Protein AF-0000000080019881 (afdb_homodimer)

Organism: NCBI:txid2019572

Structure (mmCIF, N/CA/C/O backbone):
data_AF-0000000080019881-model_v1
#
loop_
_entity.id
_entity.type
_entity.pdbx_description
1 polymer 'DNA polymerase subunit beta'
#
loop_
_atom_site.group_PDB
_atom_site.id
_atom_site.type_symbol
_atom_site.label_atom_id
_atom_site.label_alt_id
_atom_site.label_comp_id
_atom_site.label_asym_id
_atom_site.label_entity_id
_atom_site.label_seq_id
_atom_site.pdbx_PDB_ins_code
_atom_site.Cartn_x
_atom_site.Cartn_y
_atom_site.Cartn_z
_atom_site.occupancy
_atom_site.B_iso_or_equiv
_atom_site.auth_seq_id
_atom_site.auth_comp_id
_atom_site.auth_asym_id
_atom_site.auth_atom_id
_atom_site.pdbx_PDB_model_num
ATOM 1 N N . MET A 1 1 ? 13.844 -11.57 -4.199 1 75.62 1 MET A N 1
ATOM 2 C CA . MET A 1 1 ? 13.312 -12.805 -4.766 1 75.62 1 MET A CA 1
ATOM 3 C C . MET A 1 1 ? 13.359 -12.773 -6.289 1 75.62 1 MET A C 1
ATOM 5 O O . MET A 1 1 ? 13.18 -11.719 -6.898 1 75.62 1 MET A O 1
ATOM 9 N N . LYS A 1 2 ? 13.633 -13.953 -6.82 1 85.31 2 LYS A N 1
ATOM 10 C CA . LYS A 1 2 ? 13.703 -14.039 -8.273 1 85.31 2 LYS A CA 1
ATOM 11 C C . LYS A 1 2 ? 12.305 -14.117 -8.891 1 85.31 2 LYS A C 1
ATOM 13 O O . LYS A 1 2 ? 11.367 -14.602 -8.25 1 85.31 2 LYS A O 1
ATOM 18 N N . ARG A 1 3 ? 12.289 -13.641 -10.062 1 91.75 3 ARG A N 1
ATOM 19 C CA . ARG A 1 3 ? 11.031 -13.602 -10.789 1 91.75 3 ARG A CA 1
ATOM 20 C C . ARG A 1 3 ? 10.375 -14.977 -10.828 1 91.75 3 ARG A C 1
ATOM 22 O O . ARG A 1 3 ? 9.195 -15.117 -10.516 1 91.75 3 ARG A O 1
ATOM 29 N N . VAL A 1 4 ? 11.117 -16 -11.195 1 92.12 4 VAL A N 1
ATOM 30 C CA . VAL A 1 4 ? 10.594 -17.344 -11.359 1 92.12 4 VAL A CA 1
ATOM 31 C C . VAL A 1 4 ? 10.016 -17.844 -10.031 1 92.12 4 VAL A C 1
ATOM 33 O O . VAL A 1 4 ? 8.969 -18.5 -10.008 1 92.12 4 VAL A O 1
ATOM 36 N N . GLN A 1 5 ? 10.617 -17.516 -9.031 1 92.69 5 GLN A N 1
ATOM 37 C CA . GLN A 1 5 ? 10.164 -17.922 -7.707 1 92.69 5 GLN A CA 1
ATOM 38 C C . GLN A 1 5 ? 8.852 -17.234 -7.336 1 92.69 5 GLN A C 1
ATOM 40 O O . GLN A 1 5 ? 7.941 -17.859 -6.801 1 92.69 5 GLN A O 1
ATOM 45 N N . VAL A 1 6 ? 8.812 -15.945 -7.602 1 94.38 6 VAL A N 1
ATOM 46 C CA . VAL A 1 6 ? 7.605 -15.188 -7.289 1 94.38 6 VAL A CA 1
ATOM 47 C C . VAL A 1 6 ? 6.434 -15.719 -8.109 1 94.38 6 VAL A C 1
ATOM 49 O O . VAL A 1 6 ? 5.34 -15.93 -7.574 1 94.38 6 VAL A O 1
ATOM 52 N N . ILE A 1 7 ? 6.668 -16.016 -9.297 1 96.06 7 ILE A N 1
ATOM 53 C CA . ILE A 1 7 ? 5.633 -16.516 -10.195 1 96.06 7 ILE A CA 1
ATOM 54 C C . ILE A 1 7 ? 5.137 -17.875 -9.711 1 96.06 7 ILE A C 1
ATOM 56 O O . ILE A 1 7 ? 3.93 -18.094 -9.609 1 96.06 7 ILE A O 1
ATOM 60 N N . SER A 1 8 ? 6.082 -18.672 -9.43 1 96.38 8 SER A N 1
ATOM 61 C CA . SER A 1 8 ? 5.719 -20.016 -8.961 1 96.38 8 SER A CA 1
ATOM 62 C C . SER A 1 8 ? 4.91 -19.938 -7.668 1 96.38 8 SER A C 1
ATOM 64 O O . SER A 1 8 ? 3.91 -20.641 -7.516 1 96.38 8 SER A O 1
ATOM 66 N N . THR A 1 9 ? 5.352 -19.094 -6.785 1 96.19 9 THR A N 1
ATOM 67 C CA . THR A 1 9 ? 4.652 -18.938 -5.516 1 96.19 9 THR A CA 1
ATOM 68 C C . THR A 1 9 ? 3.225 -18.453 -5.742 1 96.19 9 THR A C 1
ATOM 70 O O . THR A 1 9 ? 2.275 -19.031 -5.199 1 96.19 9 THR A O 1
ATOM 73 N N . ILE A 1 10 ? 3.051 -17.484 -6.559 1 97 10 ILE A N 1
ATOM 74 C CA . ILE A 1 10 ? 1.731 -16.906 -6.789 1 97 10 ILE A CA 1
ATOM 75 C C . ILE A 1 10 ? 0.834 -17.938 -7.477 1 97 10 ILE A C 1
ATOM 77 O O . ILE A 1 10 ? -0.352 -18.047 -7.16 1 97 10 ILE A O 1
ATOM 81 N N . LYS A 1 11 ? 1.389 -18.656 -8.359 1 96.88 11 LYS A N 1
ATOM 82 C CA . LYS A 1 11 ? 0.61 -19.688 -9.039 1 96.88 11 LYS A CA 1
ATOM 83 C C . LYS A 1 11 ? 0.096 -20.719 -8.055 1 96.88 11 LYS A C 1
ATOM 85 O O . LYS A 1 11 ? -1.025 -21.219 -8.188 1 96.88 11 LYS A O 1
ATOM 90 N N . ASN A 1 12 ? 0.905 -20.984 -7.145 1 97.38 12 ASN A N 1
ATOM 91 C CA . ASN A 1 12 ? 0.511 -21.953 -6.117 1 97.38 12 ASN A CA 1
ATOM 92 C C . ASN A 1 12 ? -0.558 -21.375 -5.191 1 97.38 12 ASN A C 1
ATOM 94 O O . ASN A 1 12 ? -1.225 -22.125 -4.473 1 97.38 12 ASN A O 1
ATOM 98 N N . LEU A 1 13 ? -0.693 -20.125 -5.191 1 97.81 13 LEU A N 1
ATOM 99 C CA . LEU A 1 13 ? -1.633 -19.453 -4.301 1 97.81 13 LEU A CA 1
ATOM 100 C C . LEU A 1 13 ? -2.932 -19.125 -5.027 1 97.81 13 LEU A C 1
ATOM 102 O O . LEU A 1 13 ? -3.842 -18.531 -4.445 1 97.81 13 LEU A O 1
ATOM 106 N N . GLN A 1 14 ? -3.051 -19.453 -6.227 1 97.19 14 GLN A N 1
ATOM 107 C CA . GLN A 1 14 ? -4.105 -18.969 -7.113 1 97.19 14 GLN A CA 1
ATOM 108 C C . GLN A 1 14 ? -5.488 -19.266 -6.539 1 97.19 14 GLN A C 1
ATOM 110 O O . GLN A 1 14 ? -6.391 -18.422 -6.605 1 97.19 14 GLN A O 1
ATOM 115 N N . THR A 1 15 ? -5.723 -20.469 -6.012 1 97.5 15 THR A N 1
ATOM 116 C CA . THR A 1 15 ? -7.023 -20.859 -5.48 1 97.5 15 THR A CA 1
ATOM 117 C C . THR A 1 15 ? -7.422 -19.953 -4.312 1 97.5 15 THR A C 1
ATOM 119 O O . THR A 1 15 ? -8.539 -19.422 -4.277 1 97.5 15 THR A O 1
ATOM 122 N N . ASN A 1 16 ? -6.5 -19.781 -3.387 1 97.94 16 ASN A N 1
ATOM 123 C CA . ASN A 1 16 ? -6.758 -18.922 -2.242 1 97.94 16 ASN A CA 1
ATOM 124 C C . ASN A 1 16 ? -7.012 -17.484 -2.676 1 97.94 16 ASN A C 1
ATOM 126 O O . ASN A 1 16 ? -7.891 -16.812 -2.131 1 97.94 16 ASN A O 1
ATOM 130 N N . LEU A 1 17 ? -6.25 -17.016 -3.635 1 98.31 17 LEU A N 1
ATOM 131 C CA . LEU A 1 17 ? -6.391 -15.648 -4.129 1 98.31 17 LEU A CA 1
ATOM 132 C C . LEU A 1 17 ? -7.75 -15.453 -4.797 1 98.31 17 LEU A C 1
ATOM 134 O O . LEU A 1 17 ? -8.367 -14.391 -4.656 1 98.31 17 LEU A O 1
ATOM 138 N N . LYS A 1 18 ? -8.211 -16.469 -5.438 1 97.62 18 LYS A N 1
ATOM 139 C CA . LYS A 1 18 ? -9.547 -16.406 -6.027 1 97.62 18 LYS A CA 1
ATOM 140 C C . LYS A 1 18 ? -10.625 -16.312 -4.945 1 97.62 18 LYS A C 1
ATOM 142 O O . LYS A 1 18 ? -11.586 -15.555 -5.09 1 97.62 18 LYS A O 1
ATOM 147 N N . VAL A 1 19 ? -10.422 -17.062 -3.936 1 97.25 19 VAL A N 1
ATOM 148 C CA . VAL A 1 19 ? -11.359 -17.047 -2.818 1 97.25 19 VAL A CA 1
ATOM 149 C C . VAL A 1 19 ? -11.375 -15.664 -2.176 1 97.25 19 VAL A C 1
ATOM 151 O O . VAL A 1 19 ? -12.43 -15.18 -1.751 1 97.25 19 VAL A O 1
ATOM 154 N N . LEU A 1 20 ? -10.25 -14.992 -2.246 1 97.25 20 LEU A N 1
ATOM 155 C CA . LEU A 1 20 ? -10.133 -13.664 -1.661 1 97.25 20 LEU A CA 1
ATOM 156 C C . LEU A 1 20 ? -10.695 -12.602 -2.602 1 97.25 20 LEU A C 1
ATOM 158 O O . LEU A 1 20 ? -10.703 -11.414 -2.27 1 97.25 20 LEU A O 1
ATOM 162 N N . GLY A 1 21 ? -11.086 -13.031 -3.764 1 97.44 21 GLY A N 1
ATOM 163 C CA . GLY A 1 21 ? -11.773 -12.125 -4.66 1 97.44 21 GLY A CA 1
ATOM 164 C C . GLY A 1 21 ? -10.875 -11.547 -5.738 1 97.44 21 GLY A C 1
ATOM 165 O O . GLY A 1 21 ? -11.234 -10.57 -6.402 1 97.44 21 GLY A O 1
ATOM 166 N N . VAL A 1 22 ? -9.758 -12.164 -5.969 1 98.38 22 VAL A N 1
ATOM 167 C CA . VAL A 1 22 ? -8.82 -11.664 -6.977 1 98.38 22 VAL A CA 1
ATOM 168 C C . VAL A 1 22 ? -9.242 -12.156 -8.359 1 98.38 22 VAL A C 1
ATOM 170 O O . VAL A 1 22 ? -9.461 -13.359 -8.562 1 98.38 22 VAL A O 1
ATOM 173 N N . ASN A 1 23 ? -9.414 -11.227 -9.188 1 98.06 23 ASN A N 1
ATOM 174 C CA . ASN A 1 23 ? -9.695 -11.539 -10.578 1 98.06 23 ASN A CA 1
ATOM 175 C C . ASN A 1 23 ? -8.406 -11.766 -11.375 1 98.06 23 ASN A C 1
ATOM 177 O O . ASN A 1 23 ? -8.305 -12.734 -12.125 1 98.06 23 ASN A O 1
ATOM 181 N N . SER A 1 24 ? -7.488 -10.953 -11.188 1 98 24 SER A N 1
ATOM 182 C CA . SER A 1 24 ? -6.199 -11.125 -11.844 1 98 24 SER A CA 1
ATOM 183 C C . SER A 1 24 ? -5.074 -10.492 -11.031 1 98 24 SER A C 1
ATOM 185 O O . SER A 1 24 ? -5.316 -9.602 -10.219 1 98 24 SER A O 1
ATOM 187 N N . LEU A 1 25 ? -3.846 -11 -11.227 1 98.25 25 LEU A N 1
ATOM 188 C CA . LEU A 1 25 ? -2.611 -10.508 -10.633 1 98.25 25 LEU A CA 1
ATOM 189 C C . LEU A 1 25 ? -1.494 -10.43 -11.664 1 98.25 25 LEU A C 1
ATOM 191 O O . LEU A 1 25 ? -1.345 -11.336 -12.492 1 98.25 25 LEU A O 1
ATOM 195 N N . ALA A 1 26 ? -0.751 -9.383 -11.586 1 98.12 26 ALA A N 1
ATOM 196 C CA . ALA A 1 26 ? 0.393 -9.25 -12.484 1 98.12 26 ALA A CA 1
ATOM 197 C C . ALA A 1 26 ? 1.599 -8.664 -11.75 1 98.12 26 ALA A C 1
ATOM 199 O O . ALA A 1 26 ? 1.449 -7.801 -10.883 1 98.12 26 ALA A O 1
ATOM 200 N N . LEU A 1 27 ? 2.768 -9.195 -12.133 1 97.25 27 LEU A N 1
ATOM 201 C CA . LEU A 1 27 ? 4.02 -8.609 -11.656 1 97.25 27 LEU A CA 1
ATOM 202 C C . LEU A 1 27 ? 4.438 -7.438 -12.539 1 97.25 27 LEU A C 1
ATOM 204 O O . LEU A 1 27 ? 4.234 -7.465 -13.75 1 97.25 27 LEU A O 1
ATOM 208 N N . PHE A 1 28 ? 4.965 -6.434 -11.914 1 96.56 28 PHE A N 1
ATOM 209 C CA . PHE A 1 28 ? 5.617 -5.363 -12.656 1 96.56 28 PHE A CA 1
ATOM 210 C C . PHE A 1 28 ? 6.801 -4.805 -11.883 1 96.56 28 PHE A C 1
ATOM 212 O O . PHE A 1 28 ? 7.047 -5.203 -10.742 1 96.56 28 PHE A O 1
ATOM 219 N N . GLY A 1 29 ? 7.605 -3.975 -12.586 1 93.19 29 GLY A N 1
ATOM 220 C CA . GLY A 1 29 ? 8.781 -3.424 -11.93 1 93.19 29 GLY A CA 1
ATOM 221 C C . GLY A 1 29 ? 10.008 -4.297 -12.086 1 93.19 29 GLY A C 1
ATOM 222 O O . GLY A 1 29 ? 10.172 -4.98 -13.094 1 93.19 29 GLY A O 1
ATOM 223 N N . SER A 1 30 ? 10.852 -4.227 -11.055 1 90.94 30 SER A N 1
ATOM 224 C CA . SER A 1 30 ? 12.164 -4.836 -11.188 1 90.94 30 SER A CA 1
ATOM 225 C C . SER A 1 30 ? 12.07 -6.359 -11.234 1 90.94 30 SER A C 1
ATOM 227 O O . SER A 1 30 ? 12.859 -7.016 -11.914 1 90.94 30 SER A O 1
ATOM 229 N N . VAL A 1 31 ? 11.227 -6.926 -10.4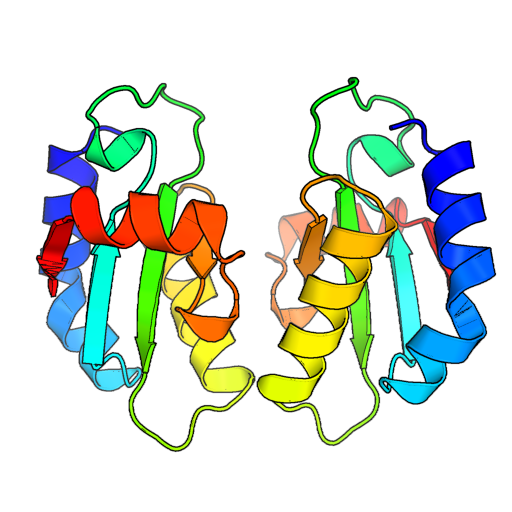69 1 89.75 31 VAL A N 1
ATOM 230 C CA . VAL A 1 31 ? 11.055 -8.375 -10.469 1 89.75 31 VAL A CA 1
ATOM 231 C C . VAL A 1 31 ? 10.586 -8.844 -11.844 1 89.75 31 VAL A C 1
ATOM 233 O O . VAL A 1 31 ? 11.133 -9.797 -12.398 1 89.75 31 VAL A O 1
ATOM 236 N N . ALA A 1 32 ? 9.641 -8.188 -12.422 1 92 32 ALA A N 1
ATOM 237 C CA . ALA A 1 32 ? 9.141 -8.531 -13.75 1 92 32 ALA A CA 1
ATOM 238 C C . ALA A 1 32 ? 10.242 -8.406 -14.797 1 92 32 ALA A C 1
ATOM 240 O O . ALA A 1 32 ? 10.312 -9.203 -15.734 1 92 32 ALA A O 1
ATOM 241 N N . ARG A 1 33 ? 11.055 -7.438 -14.609 1 90.38 33 ARG A N 1
ATOM 242 C CA . ARG A 1 33 ? 12.109 -7.18 -15.578 1 90.38 33 ARG A CA 1
ATOM 243 C C . ARG A 1 33 ? 13.328 -8.055 -15.305 1 90.38 33 ARG A C 1
ATOM 245 O O . ARG A 1 33 ? 14.359 -7.914 -15.969 1 90.38 33 ARG A O 1
ATOM 252 N N . ASP A 1 34 ? 13.273 -8.82 -14.227 1 88.88 34 ASP A N 1
ATOM 253 C CA . ASP A 1 34 ? 14.344 -9.727 -13.844 1 88.88 34 ASP A CA 1
ATOM 254 C C . ASP A 1 34 ? 15.586 -8.953 -13.406 1 88.88 34 ASP A C 1
ATOM 256 O O . ASP A 1 34 ? 16.719 -9.352 -13.703 1 88.88 34 ASP A O 1
ATOM 260 N N . GLU A 1 35 ? 15.375 -7.801 -12.758 1 88.25 35 GLU A N 1
ATOM 261 C CA . GLU A 1 35 ? 16.438 -6.922 -12.289 1 88.25 35 GLU A CA 1
ATOM 262 C C . GLU A 1 35 ? 16.453 -6.828 -10.766 1 88.25 35 GLU A C 1
ATOM 264 O O . GLU A 1 35 ? 17.312 -6.164 -10.188 1 88.25 35 GLU A O 1
ATOM 269 N N . ALA A 1 36 ? 15.531 -7.527 -10.211 1 81.31 36 ALA A N 1
ATOM 270 C CA . ALA A 1 36 ? 15.336 -7.371 -8.773 1 81.31 36 ALA A CA 1
ATOM 271 C C . ALA A 1 36 ? 16.531 -7.918 -7.996 1 81.31 36 ALA A C 1
ATOM 273 O O . ALA A 1 36 ? 17.125 -8.922 -8.391 1 81.31 36 ALA A O 1
ATOM 274 N N . GLN A 1 37 ? 16.859 -7.113 -7.012 1 79.06 37 GLN A N 1
ATOM 275 C CA . GLN A 1 37 ? 17.828 -7.598 -6.043 1 79.06 37 GLN A CA 1
ATOM 276 C C . GLN A 1 37 ? 17.141 -8.266 -4.855 1 79.06 37 GLN A C 1
ATOM 278 O O . GLN A 1 37 ? 15.914 -8.25 -4.754 1 79.06 37 GLN A O 1
ATOM 283 N N . GLY A 1 38 ? 17.891 -8.969 -4.039 1 70.62 38 GLY A N 1
ATOM 284 C CA . GLY A 1 38 ? 17.375 -9.789 -2.961 1 70.62 38 GLY A CA 1
ATOM 285 C C . GLY A 1 38 ? 16.438 -9.039 -2.031 1 70.62 38 GLY A C 1
ATOM 286 O O . GLY A 1 38 ? 15.508 -9.617 -1.475 1 70.62 38 GLY A O 1
ATOM 287 N N . ASP A 1 39 ? 16.516 -7.738 -1.926 1 73.75 39 ASP A N 1
ATOM 288 C CA . ASP A 1 39 ? 15.758 -7.02 -0.901 1 73.75 39 ASP A CA 1
ATOM 289 C C . ASP A 1 39 ? 14.75 -6.062 -1.529 1 73.75 39 ASP A C 1
ATOM 291 O O . ASP A 1 39 ? 14.133 -5.258 -0.829 1 73.75 39 ASP A O 1
ATOM 295 N N . SER A 1 40 ? 14.477 -6.352 -2.744 1 80.06 40 SER A N 1
ATOM 296 C CA . SER A 1 40 ? 13.578 -5.418 -3.416 1 80.06 40 SER A CA 1
ATOM 297 C C . SER A 1 40 ? 12.117 -5.785 -3.174 1 80.06 40 SER A C 1
ATOM 299 O O . SER A 1 40 ? 11.789 -6.961 -3.018 1 80.06 40 SER A O 1
ATOM 301 N N . ASP A 1 41 ? 11.273 -4.863 -3.035 1 86.69 41 ASP A N 1
ATOM 302 C CA . ASP A 1 41 ? 9.836 -5.109 -2.92 1 86.69 41 ASP A CA 1
ATOM 303 C C . ASP A 1 41 ? 9.273 -5.703 -4.211 1 86.69 41 ASP A C 1
ATOM 305 O O . ASP A 1 41 ? 9.859 -5.523 -5.285 1 86.69 41 ASP A O 1
ATOM 309 N N . VAL A 1 42 ? 8.297 -6.484 -4.082 1 93.06 42 VAL A N 1
ATOM 310 C CA . VAL A 1 42 ? 7.609 -7.043 -5.242 1 93.06 42 VAL A CA 1
ATOM 311 C C . VAL A 1 42 ? 6.406 -6.176 -5.602 1 93.06 42 VAL A C 1
ATOM 313 O O . VAL A 1 42 ? 5.469 -6.047 -4.809 1 93.06 42 VAL A O 1
ATOM 316 N N . ASN A 1 43 ? 6.418 -5.59 -6.789 1 94.56 43 ASN A N 1
ATOM 317 C CA . ASN A 1 43 ? 5.285 -4.801 -7.262 1 94.56 43 ASN A CA 1
ATOM 318 C C . ASN A 1 43 ? 4.238 -5.676 -7.945 1 94.56 43 ASN A C 1
ATOM 320 O O . ASN A 1 43 ? 4.531 -6.352 -8.93 1 94.56 43 ASN A O 1
ATOM 324 N N . ILE A 1 44 ? 3.033 -5.594 -7.441 1 97.31 44 ILE A N 1
ATOM 325 C CA . ILE A 1 44 ? 1.975 -6.457 -7.953 1 97.31 44 ILE A CA 1
ATOM 326 C C . ILE A 1 44 ? 0.751 -5.613 -8.312 1 97.31 44 ILE A C 1
ATOM 328 O O . ILE A 1 44 ? 0.308 -4.785 -7.512 1 97.31 44 ILE A O 1
ATOM 332 N N . LEU A 1 45 ? 0.31 -5.75 -9.469 1 98 45 LEU A N 1
ATOM 333 C CA . LEU A 1 45 ? -0.967 -5.207 -9.922 1 98 45 LEU A CA 1
ATOM 334 C C . LEU A 1 45 ? -2.102 -6.188 -9.641 1 98 45 LEU A C 1
ATOM 336 O O . LEU A 1 45 ? -2.008 -7.367 -9.984 1 98 45 LEU A O 1
ATOM 340 N N . VAL A 1 46 ? -3.191 -5.688 -9.047 1 98.31 46 VAL A N 1
ATOM 341 C CA . VAL A 1 46 ? -4.285 -6.59 -8.703 1 98.31 46 VAL A CA 1
ATOM 342 C C . VAL A 1 46 ? -5.602 -6.043 -9.25 1 98.31 46 VAL A C 1
ATOM 344 O O . VAL A 1 46 ? -5.824 -4.832 -9.25 1 98.31 46 VAL A O 1
ATOM 347 N N . ASP A 1 47 ? -6.367 -6.895 -9.734 1 97.81 47 ASP A N 1
ATOM 348 C CA . ASP A 1 47 ? -7.773 -6.656 -10.055 1 97.81 47 ASP A CA 1
ATOM 349 C C . ASP A 1 47 ? -8.688 -7.484 -9.156 1 97.81 47 ASP A C 1
ATOM 351 O O . ASP A 1 47 ? -8.586 -8.711 -9.117 1 97.81 47 ASP A O 1
ATOM 355 N N . LEU A 1 48 ? -9.516 -6.836 -8.422 1 97.62 48 LEU A N 1
ATOM 356 C CA . LEU A 1 48 ? -10.43 -7.504 -7.504 1 97.62 48 LEU A CA 1
ATOM 357 C C . LEU A 1 48 ? -11.844 -7.531 -8.07 1 97.62 48 LEU A C 1
ATOM 359 O O . LEU A 1 48 ? -12.289 -6.566 -8.695 1 97.62 48 LEU A O 1
ATOM 363 N N . LYS A 1 49 ? -12.5 -8.586 -7.758 1 96.44 49 LYS A N 1
ATOM 364 C CA . LYS A 1 49 ? -13.922 -8.664 -8.086 1 96.44 49 LYS A CA 1
ATOM 365 C C . LYS A 1 49 ? -14.734 -7.688 -7.23 1 96.44 49 LYS A C 1
ATOM 367 O O . LYS A 1 49 ? -14.445 -7.5 -6.047 1 96.44 49 LYS A O 1
ATOM 372 N N . PRO A 1 50 ? -15.766 -7.188 -7.773 1 94.5 50 PRO A N 1
ATOM 373 C CA . PRO A 1 50 ? -16.625 -6.301 -6.973 1 94.5 50 PRO A CA 1
ATOM 374 C C . PRO A 1 50 ? -17.469 -7.062 -5.965 1 94.5 50 PRO A C 1
ATOM 376 O O . PRO A 1 50 ? -17.812 -8.227 -6.184 1 94.5 50 PRO A O 1
ATOM 379 N N . PRO A 1 51 ? -17.922 -6.363 -4.934 1 94.19 51 PRO A N 1
ATOM 380 C CA . PRO A 1 51 ? -17.531 -5.012 -4.52 1 94.19 51 PRO A CA 1
ATOM 381 C C . PRO A 1 51 ? -16.109 -4.961 -3.955 1 94.19 51 PRO A C 1
ATOM 383 O O . PRO A 1 51 ? -15.727 -5.828 -3.17 1 94.19 51 PRO A O 1
ATOM 386 N N . ILE A 1 52 ? -15.391 -3.988 -4.379 1 93.81 52 ILE A N 1
ATOM 387 C CA . ILE A 1 52 ? -14.047 -3.783 -3.842 1 93.81 52 ILE A CA 1
ATOM 388 C C . ILE A 1 52 ? -14.125 -3.033 -2.514 1 93.81 52 ILE A C 1
ATOM 390 O O . ILE A 1 52 ? -14.609 -1.898 -2.463 1 93.81 52 ILE A O 1
ATOM 394 N N . THR A 1 53 ? -13.68 -3.711 -1.524 1 95.19 53 THR A N 1
ATOM 395 C CA . THR A 1 53 ? -13.688 -3.096 -0.203 1 95.19 53 THR A CA 1
ATOM 396 C C . THR A 1 53 ? -12.266 -2.949 0.339 1 95.19 53 THR A C 1
ATOM 398 O O . THR A 1 53 ? -11.344 -3.594 -0.156 1 95.19 53 THR A O 1
ATOM 401 N N . PHE A 1 54 ? -12.125 -2.057 1.299 1 95.56 54 PHE A N 1
ATOM 402 C CA . PHE A 1 54 ? -10.852 -1.873 1.978 1 95.56 54 PHE A CA 1
ATOM 403 C C . PHE A 1 54 ? -10.359 -3.189 2.562 1 95.56 54 PHE A C 1
ATOM 405 O O . PHE A 1 54 ? -9.195 -3.566 2.365 1 95.56 54 PHE A O 1
ATOM 412 N N . ASP A 1 55 ? -11.25 -3.949 3.201 1 94.69 55 ASP A N 1
ATOM 413 C CA . ASP A 1 55 ? -10.891 -5.188 3.881 1 94.69 55 ASP A CA 1
ATOM 414 C C . ASP A 1 55 ? -10.391 -6.238 2.887 1 94.69 55 ASP A C 1
ATOM 416 O O . ASP A 1 55 ? -9.406 -6.926 3.143 1 94.69 55 ASP A O 1
ATOM 420 N N . ARG A 1 56 ? -11.031 -6.359 1.784 1 95.5 56 ARG A N 1
ATOM 421 C CA . ARG A 1 56 ? -10.625 -7.34 0.784 1 95.5 56 ARG A CA 1
ATOM 422 C C . ARG A 1 56 ? -9.25 -7.012 0.218 1 95.5 56 ARG A C 1
ATOM 424 O O . ARG A 1 56 ? -8.398 -7.895 0.075 1 95.5 56 ARG A O 1
ATOM 431 N N . TYR A 1 57 ? -9.094 -5.742 -0.097 1 96.88 57 TYR A N 1
ATOM 432 C CA . TYR A 1 57 ? -7.793 -5.309 -0.603 1 96.88 57 TYR A CA 1
ATOM 433 C C . TYR A 1 57 ? -6.691 -5.594 0.409 1 96.88 57 TYR A C 1
ATOM 435 O O . TYR A 1 57 ? -5.645 -6.148 0.057 1 96.88 57 TYR A O 1
ATOM 443 N N . MET A 1 58 ? -6.961 -5.25 1.631 1 95.06 58 MET A N 1
ATOM 444 C CA . MET A 1 58 ? -5.961 -5.434 2.68 1 95.06 58 MET A CA 1
ATOM 445 C C . MET A 1 58 ? -5.703 -6.918 2.93 1 95.06 58 MET A C 1
ATOM 447 O O . MET A 1 58 ? -4.566 -7.32 3.184 1 95.06 58 MET A O 1
ATOM 451 N N . ASP A 1 59 ? -6.785 -7.723 2.887 1 96.31 59 ASP A N 1
ATOM 452 C CA . ASP A 1 59 ? -6.621 -9.164 3.068 1 96.31 59 ASP A CA 1
ATOM 453 C C . ASP A 1 59 ? -5.691 -9.742 2.008 1 96.31 59 ASP A C 1
ATOM 455 O O . ASP A 1 59 ? -4.828 -10.57 2.318 1 96.31 59 ASP A O 1
ATOM 459 N N . VAL A 1 60 ? -5.867 -9.32 0.803 1 97.38 60 VAL A N 1
ATOM 460 C CA . VAL A 1 60 ? -5.031 -9.805 -0.29 1 97.38 60 VAL A CA 1
ATOM 461 C C . VAL A 1 60 ? -3.592 -9.336 -0.085 1 97.38 60 VAL A C 1
ATOM 463 O O . VAL A 1 60 ? -2.652 -10.125 -0.226 1 97.38 60 VAL A O 1
ATOM 466 N N . LYS A 1 61 ? -3.428 -8.062 0.218 1 96.12 61 LYS A N 1
ATOM 467 C CA . LYS A 1 61 ? -2.096 -7.504 0.43 1 96.12 61 LYS A CA 1
ATOM 468 C C . LYS A 1 61 ? -1.35 -8.258 1.527 1 96.12 61 LYS A C 1
ATOM 470 O O . LYS A 1 61 ? -0.202 -8.664 1.337 1 96.12 61 LYS A O 1
ATOM 475 N N . LEU A 1 62 ? -1.989 -8.453 2.672 1 94 62 LEU A N 1
ATOM 476 C CA . LEU A 1 62 ? -1.367 -9.117 3.814 1 94 62 LEU A CA 1
ATOM 477 C C . LEU A 1 62 ? -1.067 -10.578 3.5 1 94 62 LEU A C 1
ATOM 479 O O . LEU A 1 62 ? -0.021 -11.102 3.891 1 94 62 LEU A O 1
ATOM 483 N N . TYR A 1 63 ? -2.006 -11.195 2.799 1 96.56 63 TYR A N 1
ATOM 484 C CA . TYR A 1 63 ? -1.822 -12.586 2.398 1 96.56 63 TYR A CA 1
ATOM 485 C C . TYR A 1 63 ? -0.588 -12.742 1.517 1 96.56 63 TYR A C 1
ATOM 487 O O . TYR A 1 63 ? 0.237 -13.633 1.742 1 96.56 63 TYR A O 1
ATOM 495 N N . LEU A 1 64 ? -0.408 -11.875 0.553 1 96.44 64 LEU A N 1
ATOM 496 C CA . LEU A 1 64 ? 0.736 -11.922 -0.351 1 96.44 64 LEU A CA 1
ATOM 497 C C . LEU A 1 64 ? 2.031 -11.617 0.396 1 96.44 64 LEU A C 1
ATOM 499 O O . LEU A 1 64 ? 3.057 -12.258 0.154 1 96.44 64 LEU A O 1
ATOM 503 N N . ASP A 1 65 ? 1.99 -10.641 1.249 1 93.19 65 ASP A N 1
ATOM 504 C CA . ASP A 1 65 ? 3.146 -10.32 2.078 1 93.19 65 ASP A CA 1
ATOM 505 C C . ASP A 1 65 ? 3.633 -11.547 2.842 1 93.19 65 ASP A C 1
ATOM 507 O O . ASP A 1 65 ? 4.824 -11.875 2.816 1 93.19 65 ASP A O 1
ATOM 511 N N . GLU A 1 66 ? 2.717 -12.211 3.459 1 93.31 66 GLU A N 1
ATOM 512 C CA . GLU A 1 66 ? 3.035 -13.367 4.285 1 93.31 66 GLU A CA 1
ATOM 513 C C . GLU A 1 66 ? 3.564 -14.523 3.439 1 93.31 66 GLU A C 1
ATOM 515 O O . GLU A 1 66 ? 4.559 -15.156 3.799 1 93.31 66 GLU A O 1
ATOM 520 N N . GLN A 1 67 ? 2.934 -14.789 2.375 1 95.38 67 GLN A N 1
ATOM 521 C CA . GLN A 1 67 ? 3.248 -15.969 1.574 1 95.38 67 GLN A CA 1
ATOM 522 C C . GLN A 1 67 ? 4.535 -15.773 0.782 1 95.38 67 GLN A C 1
ATOM 524 O O . GLN A 1 67 ? 5.285 -16.719 0.557 1 95.38 67 GLN A O 1
ATOM 529 N N . LEU A 1 68 ? 4.816 -14.578 0.363 1 93.88 68 LEU A N 1
ATOM 530 C CA . LEU A 1 68 ? 6.016 -14.305 -0.423 1 93.88 68 LEU A CA 1
ATOM 531 C C . LEU A 1 68 ? 7.219 -14.07 0.483 1 93.88 68 LEU A C 1
ATOM 533 O O . LEU A 1 68 ? 8.367 -14.141 0.033 1 93.88 68 LEU A O 1
ATOM 537 N N . GLY A 1 69 ? 6.895 -13.711 1.713 1 89.88 69 GLY A N 1
ATOM 538 C CA . GLY A 1 69 ? 7.973 -13.508 2.67 1 89.88 69 GLY A CA 1
ATOM 539 C C . GLY A 1 69 ? 8.742 -12.219 2.438 1 89.88 69 GLY A C 1
ATOM 540 O O . GLY A 1 69 ? 9.891 -12.094 2.869 1 89.88 69 GLY A O 1
ATOM 541 N N . THR A 1 70 ? 8.328 -11.359 1.62 1 87 70 THR A N 1
ATOM 542 C CA . THR A 1 70 ? 8.906 -10.055 1.307 1 87 70 THR A CA 1
ATOM 543 C C . THR A 1 70 ? 7.816 -8.992 1.2 1 87 70 THR A C 1
ATOM 545 O O . THR A 1 70 ? 6.629 -9.32 1.121 1 87 70 THR A O 1
ATOM 548 N N . ARG A 1 71 ? 8.219 -7.754 1.283 1 84.06 71 ARG A N 1
ATOM 549 C CA . ARG A 1 71 ? 7.258 -6.664 1.176 1 84.06 71 ARG A CA 1
ATOM 550 C C . ARG A 1 71 ? 6.602 -6.641 -0.202 1 84.06 71 ARG A C 1
ATOM 552 O O . ARG A 1 71 ? 7.285 -6.777 -1.22 1 84.06 71 ARG A O 1
ATOM 559 N N . VAL A 1 72 ? 5.332 -6.531 -0.227 1 92.62 72 VAL A N 1
ATOM 560 C CA . VAL A 1 72 ? 4.578 -6.445 -1.474 1 92.62 72 VAL A CA 1
ATOM 561 C C . VAL A 1 72 ? 3.98 -5.047 -1.622 1 92.62 72 VAL A C 1
ATOM 563 O O . VAL A 1 72 ? 3.357 -4.531 -0.691 1 92.62 72 VAL A O 1
ATOM 566 N N . ASP A 1 73 ? 4.273 -4.426 -2.699 1 92.56 73 ASP A N 1
ATOM 567 C CA . ASP A 1 73 ? 3.588 -3.197 -3.092 1 92.56 73 ASP A CA 1
ATOM 568 C C . ASP A 1 73 ? 2.402 -3.498 -4.008 1 92.56 73 ASP A C 1
ATOM 570 O O . ASP A 1 73 ? 2.559 -3.574 -5.227 1 92.56 73 ASP A O 1
ATOM 574 N N . LEU A 1 74 ? 1.271 -3.676 -3.381 1 95.88 74 LEU A N 1
ATOM 575 C CA . LEU A 1 74 ? 0.057 -4.047 -4.102 1 95.88 74 LEU A CA 1
ATOM 576 C C . LEU A 1 74 ? -0.688 -2.805 -4.582 1 95.88 74 LEU A C 1
ATOM 578 O O . LEU A 1 74 ? -1.059 -1.946 -3.781 1 95.88 74 LEU A O 1
ATOM 582 N N . VAL A 1 75 ? -0.896 -2.734 -5.914 1 95.38 75 VAL A N 1
ATOM 583 C CA . VAL A 1 75 ? -1.561 -1.549 -6.441 1 95.38 75 VAL A CA 1
ATOM 584 C C . VAL A 1 75 ? -2.648 -1.962 -7.426 1 95.38 75 VAL A C 1
ATOM 586 O O . VAL A 1 75 ? -2.619 -3.07 -7.965 1 95.38 75 VAL A O 1
ATOM 589 N N . THR A 1 76 ? -3.674 -1.144 -7.52 1 96.06 76 THR A N 1
ATOM 590 C CA . THR A 1 76 ? -4.664 -1.25 -8.586 1 96.06 76 THR A CA 1
ATOM 591 C C . THR A 1 76 ? -4.336 -0.299 -9.727 1 96.06 76 THR A C 1
ATOM 593 O O . THR A 1 76 ? -3.502 0.598 -9.578 1 96.06 76 THR A O 1
ATOM 596 N N . TRP A 1 77 ? -4.957 -0.521 -10.852 1 93.69 77 TRP A N 1
ATOM 597 C CA . TRP A 1 77 ? -4.746 0.381 -11.977 1 93.69 77 TRP A CA 1
ATOM 598 C C . TRP A 1 77 ? -5.043 1.824 -11.586 1 93.69 77 TRP A C 1
ATOM 600 O O . TRP A 1 77 ? -4.34 2.746 -12 1 93.69 77 TRP A O 1
ATOM 610 N N . LYS A 1 78 ? -6.023 2.027 -10.75 1 87.75 78 LYS A N 1
ATOM 611 C CA . LYS A 1 78 ? -6.457 3.354 -10.32 1 87.75 78 LYS A CA 1
ATOM 612 C C . LYS A 1 78 ? -5.371 4.055 -9.508 1 87.75 78 LYS A C 1
ATOM 614 O O . LYS A 1 78 ? -5.27 5.281 -9.531 1 87.75 78 LYS A O 1
ATOM 619 N N . ALA A 1 79 ? -4.582 3.25 -8.953 1 90.62 79 ALA A N 1
ATOM 620 C CA . ALA A 1 79 ? -3.578 3.793 -8.047 1 90.62 79 ALA A CA 1
ATOM 621 C C . ALA A 1 79 ? -2.312 4.195 -8.797 1 90.62 79 ALA A C 1
ATOM 623 O O . ALA A 1 79 ? -1.437 4.859 -8.242 1 90.62 79 ALA A O 1
ATOM 624 N N . LEU A 1 80 ? -2.168 3.887 -10 1 93.06 80 LEU A N 1
ATOM 625 C CA . LEU A 1 80 ? -0.961 4.164 -10.773 1 93.06 80 LEU A CA 1
ATOM 626 C C . LEU A 1 80 ? -1.059 5.52 -11.469 1 93.06 80 LEU A C 1
ATOM 628 O O . LEU A 1 80 ? -2.104 5.863 -12.023 1 93.06 80 LEU A O 1
ATOM 632 N N . LYS A 1 81 ? 0.073 6.246 -11.359 1 88.44 81 LYS A N 1
ATOM 633 C CA . LYS A 1 81 ? 0.171 7.469 -12.148 1 88.44 81 LYS A CA 1
ATOM 634 C C . LYS A 1 81 ? 0.133 7.164 -13.648 1 88.44 81 LYS A C 1
ATOM 636 O O . LYS A 1 81 ? 0.597 6.109 -14.078 1 88.44 81 LYS A O 1
ATOM 641 N N . PRO A 1 82 ? -0.376 8.102 -14.43 1 90.25 82 PRO A N 1
ATOM 642 C CA . PRO A 1 82 ? -0.55 7.848 -15.867 1 90.25 82 PRO A CA 1
ATOM 643 C C . PRO A 1 82 ? 0.737 7.383 -16.547 1 90.25 82 PRO A C 1
ATOM 645 O O . PRO A 1 82 ? 0.715 6.438 -17.328 1 90.25 82 PRO A O 1
ATOM 648 N N . GLN A 1 83 ? 1.806 8.039 -16.25 1 89.56 83 GLN A N 1
ATOM 649 C CA . GLN A 1 83 ? 3.074 7.676 -16.875 1 89.56 83 GLN A CA 1
ATOM 650 C C . GLN A 1 83 ? 3.498 6.262 -16.484 1 89.56 83 GLN A C 1
ATOM 652 O O . GLN A 1 83 ? 3.988 5.504 -17.328 1 89.56 83 GLN A O 1
ATOM 657 N N . ILE A 1 84 ? 3.299 5.906 -15.266 1 91.88 84 ILE A N 1
ATOM 658 C CA . ILE A 1 84 ? 3.654 4.582 -14.766 1 91.88 84 ILE A CA 1
ATOM 659 C C . ILE A 1 84 ? 2.705 3.537 -15.352 1 91.88 84 ILE A C 1
ATOM 661 O O . ILE A 1 84 ? 3.127 2.432 -15.695 1 91.88 84 ILE A O 1
ATOM 665 N N . ARG A 1 85 ? 1.496 3.926 -15.484 1 94.62 85 ARG A N 1
ATOM 666 C CA . ARG A 1 85 ? 0.478 3.031 -16.016 1 94.62 85 ARG A CA 1
ATOM 667 C C . ARG A 1 85 ? 0.885 2.504 -17.391 1 94.62 85 ARG A C 1
ATOM 669 O O . ARG A 1 85 ? 0.754 1.31 -17.672 1 94.62 85 ARG A O 1
ATOM 676 N N . GLU A 1 86 ? 1.308 3.408 -18.203 1 95.06 86 GLU A N 1
ATOM 677 C CA . GLU A 1 86 ? 1.717 3.021 -19.547 1 95.06 86 GLU A CA 1
ATOM 678 C C . GLU A 1 86 ? 2.885 2.039 -19.5 1 95.06 86 GLU A C 1
ATOM 680 O O . GLU A 1 86 ? 2.906 1.063 -20.266 1 95.06 86 GLU A O 1
ATOM 685 N N . THR A 1 87 ? 3.771 2.277 -18.719 1 95.06 87 THR A N 1
ATOM 686 C CA . THR A 1 87 ? 4.91 1.382 -18.547 1 95.06 87 THR A CA 1
ATOM 687 C C . THR A 1 87 ? 4.457 0.013 -18.062 1 95.06 87 THR A C 1
ATOM 689 O O . THR A 1 87 ? 4.891 -1.018 -18.578 1 95.06 87 THR A O 1
ATOM 692 N N . VAL A 1 88 ? 3.578 -0.004 -17.078 1 95.88 88 VAL A N 1
ATOM 693 C CA . VAL A 1 88 ? 3.084 -1.24 -16.484 1 95.88 88 VAL A CA 1
ATOM 694 C C . VAL A 1 88 ? 2.305 -2.041 -17.516 1 95.88 88 VAL A C 1
ATOM 696 O O . VAL A 1 88 ? 2.432 -3.266 -17.594 1 95.88 88 VAL A O 1
ATOM 699 N N . LYS A 1 89 ? 1.574 -1.35 -18.328 1 95.19 89 LYS A N 1
ATOM 700 C CA . LYS A 1 89 ? 0.812 -2.008 -19.375 1 95.19 89 LYS A CA 1
ATOM 701 C C . LYS A 1 89 ? 1.727 -2.816 -20.297 1 95.19 89 LYS A C 1
ATOM 703 O O . LYS A 1 89 ? 1.351 -3.893 -20.766 1 95.19 89 LYS A O 1
ATOM 708 N N . GLN A 1 90 ? 2.844 -2.338 -20.422 1 94.19 90 GLN A N 1
ATOM 709 C CA . GLN A 1 90 ? 3.766 -2.932 -21.391 1 94.19 90 GLN A CA 1
ATOM 710 C C . GLN A 1 90 ? 4.586 -4.051 -20.75 1 94.19 90 GLN A C 1
ATOM 712 O O . GLN A 1 90 ? 4.906 -5.043 -21.406 1 94.19 90 GLN A O 1
ATOM 717 N N . GLU A 1 91 ? 4.832 -3.941 -19.547 1 95.38 91 GLU A N 1
ATOM 718 C CA . GLU A 1 91 ? 5.836 -4.848 -18.984 1 95.38 91 GLU A CA 1
ATOM 719 C C . GLU A 1 91 ? 5.199 -5.875 -18.047 1 95.38 91 GLU A C 1
ATOM 721 O O . GLU A 1 91 ? 5.852 -6.832 -17.641 1 95.38 91 GLU A O 1
ATOM 726 N N . ALA A 1 92 ? 3.996 -5.652 -17.641 1 96.75 92 ALA A N 1
ATOM 727 C CA . ALA A 1 92 ? 3.371 -6.5 -16.625 1 96.75 92 ALA A CA 1
ATOM 728 C C . ALA A 1 92 ? 3.346 -7.961 -17.078 1 96.75 92 ALA A C 1
ATOM 730 O O . ALA A 1 92 ? 3.092 -8.258 -18.234 1 96.75 92 ALA A O 1
ATOM 731 N N . ILE A 1 93 ? 3.596 -8.82 -16.156 1 97.12 93 ILE A N 1
ATOM 732 C CA . ILE A 1 93 ? 3.514 -10.266 -16.391 1 97.12 93 ILE A CA 1
ATOM 733 C C . ILE A 1 93 ? 2.35 -10.844 -15.586 1 97.12 93 ILE A C 1
ATOM 735 O O . ILE A 1 93 ? 2.436 -10.984 -14.367 1 97.12 93 ILE A O 1
ATOM 739 N N . TYR A 1 94 ? 1.326 -11.195 -16.312 1 97.56 94 TYR A N 1
ATOM 740 C CA . TYR A 1 94 ? 0.14 -11.742 -15.672 1 97.56 94 TYR A CA 1
ATOM 741 C C . TYR A 1 94 ? 0.394 -13.164 -15.188 1 97.56 94 TYR A C 1
ATOM 743 O O . TYR A 1 94 ? 0.869 -14.016 -15.945 1 97.56 94 TYR A O 1
ATOM 751 N N . VAL A 1 95 ? 0.071 -13.391 -13.945 1 97.19 95 VAL A N 1
ATOM 752 C CA . VAL A 1 95 ? 0.354 -14.688 -13.336 1 97.19 95 VAL A CA 1
ATOM 753 C C . VAL A 1 95 ? -0.954 -15.367 -12.938 1 97.19 95 VAL A C 1
ATOM 755 O O . VAL A 1 95 ? -0.972 -16.562 -12.633 1 97.19 95 VAL A O 1
ATOM 758 N N . MET A 1 96 ? -1.93 -14.602 -12.844 1 91.75 96 MET A N 1
ATOM 759 C CA . MET A 1 96 ? -3.281 -15.109 -12.617 1 91.75 96 MET A CA 1
ATOM 760 C C . MET A 1 96 ? -4.32 -14.18 -13.242 1 91.75 96 MET A C 1
ATOM 762 O O . MET A 1 96 ? -4.148 -12.961 -13.234 1 91.75 96 MET A O 1
ATOM 766 N N . MET B 1 1 ? 13.586 12.438 1.74 1 75.62 1 MET B N 1
ATOM 767 C CA . MET B 1 1 ? 13.086 13.648 2.387 1 75.62 1 MET B CA 1
ATOM 768 C C . MET B 1 1 ? 13.375 13.625 3.883 1 75.62 1 MET B C 1
ATOM 770 O O . MET B 1 1 ? 13.352 12.562 4.508 1 75.62 1 MET B O 1
ATOM 774 N N . LYS B 1 2 ? 13.664 14.82 4.367 1 85.69 2 LYS B N 1
ATOM 775 C CA . LYS B 1 2 ? 13.953 14.922 5.793 1 85.69 2 LYS B CA 1
ATOM 776 C C . LYS B 1 2 ? 12.664 14.922 6.617 1 85.69 2 LYS B C 1
ATOM 778 O O . LYS B 1 2 ? 11.617 15.359 6.133 1 85.69 2 LYS B O 1
ATOM 783 N N . ARG B 1 3 ? 12.867 14.469 7.785 1 91.88 3 ARG B N 1
ATOM 784 C CA . ARG B 1 3 ? 11.734 14.359 8.703 1 91.88 3 ARG B CA 1
ATOM 785 C C . ARG B 1 3 ? 11.016 15.695 8.852 1 91.88 3 ARG B C 1
ATOM 787 O O . ARG B 1 3 ? 9.789 15.758 8.727 1 91.88 3 ARG B O 1
ATOM 794 N N . VAL B 1 4 ? 11.742 16.766 9.102 1 92.12 4 VAL B N 1
ATOM 795 C CA . VAL B 1 4 ? 11.164 18.078 9.352 1 92.12 4 VAL B CA 1
ATOM 796 C C . VAL B 1 4 ? 10.359 18.531 8.133 1 92.12 4 VAL B C 1
ATOM 798 O O . VAL B 1 4 ? 9.281 19.109 8.273 1 92.12 4 VAL B O 1
ATOM 801 N N . GLN B 1 5 ? 10.812 18.25 7.047 1 92.75 5 GLN B N 1
ATOM 802 C CA . GLN B 1 5 ? 10.133 18.609 5.809 1 92.75 5 GLN B CA 1
ATOM 803 C C . GLN B 1 5 ? 8.828 17.844 5.645 1 92.75 5 GLN B C 1
ATOM 805 O O . GLN B 1 5 ? 7.805 18.406 5.266 1 92.75 5 GLN B O 1
ATOM 810 N N . VAL B 1 6 ? 8.906 16.547 5.91 1 94.44 6 VAL B N 1
ATOM 811 C CA . VAL B 1 6 ? 7.723 15.711 5.789 1 94.44 6 VAL B CA 1
ATOM 812 C C . VAL B 1 6 ? 6.66 16.172 6.781 1 94.44 6 VAL B C 1
ATOM 814 O O . VAL B 1 6 ? 5.488 16.312 6.422 1 94.44 6 VAL B O 1
ATOM 817 N N . ILE B 1 7 ? 7.055 16.5 7.922 1 96.12 7 ILE B N 1
ATOM 818 C CA . ILE B 1 7 ? 6.141 16.938 8.969 1 96.12 7 ILE B CA 1
ATOM 819 C C . ILE B 1 7 ? 5.492 18.266 8.57 1 96.12 7 ILE B C 1
ATOM 821 O O . ILE B 1 7 ? 4.273 18.422 8.672 1 96.12 7 ILE B O 1
ATOM 825 N N . SER B 1 8 ? 6.324 19.125 8.148 1 96.38 8 SER B N 1
ATOM 826 C CA . SER B 1 8 ? 5.812 20.422 7.75 1 96.38 8 SER B CA 1
ATOM 827 C C . SER B 1 8 ? 4.816 20.312 6.602 1 96.38 8 SER B C 1
ATOM 829 O O . SER B 1 8 ? 3.766 20.953 6.609 1 96.38 8 SER B O 1
ATOM 831 N N . THR B 1 9 ? 5.172 19.5 5.656 1 96.25 9 THR B N 1
ATOM 832 C CA . THR B 1 9 ? 4.289 19.281 4.512 1 96.25 9 THR B CA 1
ATOM 833 C C . THR B 1 9 ? 2.949 18.719 4.957 1 96.25 9 THR B C 1
ATOM 835 O O . THR B 1 9 ? 1.893 19.219 4.578 1 96.25 9 THR B O 1
ATOM 838 N N . ILE B 1 10 ? 2.969 17.734 5.793 1 97.06 10 ILE B N 1
ATOM 839 C CA . ILE B 1 10 ? 1.739 17.078 6.227 1 97.06 10 ILE B CA 1
ATOM 840 C C . ILE B 1 10 ? 0.901 18.047 7.055 1 97.06 10 ILE B C 1
ATOM 842 O O . ILE B 1 10 ? -0.325 18.078 6.926 1 97.06 10 ILE B O 1
ATOM 846 N N . LYS B 1 11 ? 1.554 18.797 7.84 1 96.94 11 LYS B N 1
ATOM 847 C CA . LYS B 1 11 ? 0.831 19.781 8.641 1 96.94 11 LYS B CA 1
ATOM 848 C C . LYS B 1 11 ? 0.104 20.781 7.746 1 96.94 11 LYS B C 1
ATOM 850 O O . LYS B 1 11 ? -1.011 21.203 8.062 1 96.94 11 LYS B O 1
ATOM 855 N N . ASN B 1 12 ? 0.741 21.109 6.723 1 97.38 12 ASN B N 1
ATOM 856 C CA . ASN B 1 12 ?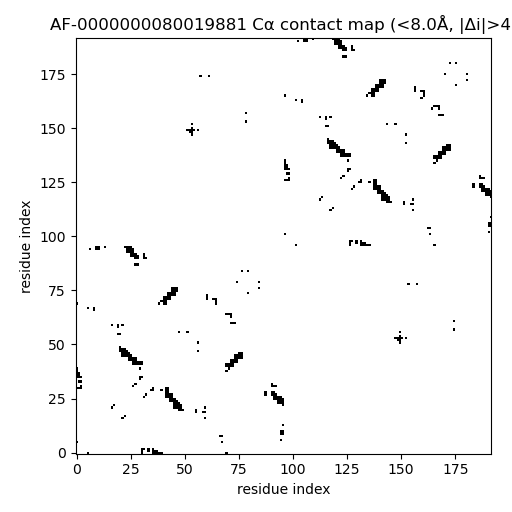 0.133 22.031 5.777 1 97.38 12 ASN B CA 1
ATOM 857 C C . ASN B 1 12 ? -1.033 21.391 5.031 1 97.38 12 ASN B C 1
ATOM 859 O O . ASN B 1 12 ? -1.853 22.094 4.43 1 97.38 12 ASN B O 1
ATOM 863 N N . LEU B 1 13 ? -1.099 20.125 5.047 1 97.81 13 LEU B N 1
ATOM 864 C CA . LEU B 1 13 ? -2.125 19.391 4.309 1 97.81 13 LEU B CA 1
ATOM 865 C C . LEU B 1 13 ? -3.27 18.984 5.227 1 97.81 13 LEU B C 1
ATOM 867 O O . LEU B 1 13 ? -4.223 18.344 4.789 1 97.81 13 LEU B O 1
ATOM 871 N N . GLN B 1 14 ? -3.223 19.312 6.426 1 97.25 14 GLN B N 1
ATOM 872 C CA . GLN B 1 14 ? -4.094 18.766 7.461 1 97.25 14 GLN B CA 1
ATOM 873 C C . GLN B 1 14 ? -5.562 18.984 7.109 1 97.25 14 GLN B C 1
ATOM 875 O O . GLN B 1 14 ? -6.391 18.094 7.312 1 97.25 14 GLN B O 1
ATOM 880 N N . THR B 1 15 ? -5.945 20.172 6.633 1 97.5 15 THR B N 1
ATOM 881 C CA . THR B 1 15 ? -7.336 20.484 6.312 1 97.5 15 THR B CA 1
ATOM 882 C C . THR B 1 15 ? -7.855 19.562 5.215 1 97.5 15 THR B C 1
ATOM 884 O O . THR B 1 15 ? -8.93 18.969 5.352 1 97.5 15 THR B O 1
ATOM 887 N N . ASN B 1 16 ? -7.078 19.438 4.164 1 98 16 ASN B N 1
ATOM 888 C CA . ASN B 1 16 ? -7.461 18.547 3.07 1 98 16 ASN B CA 1
ATOM 889 C C . ASN B 1 16 ? -7.559 17.094 3.531 1 98 16 ASN B C 1
ATOM 891 O O . ASN B 1 16 ? -8.469 16.375 3.131 1 98 16 ASN B O 1
ATOM 895 N N . LEU B 1 17 ? -6.625 16.688 4.352 1 98.31 17 LEU B N 1
ATOM 896 C CA . LEU B 1 17 ? -6.605 15.312 4.855 1 98.31 17 LEU B CA 1
ATOM 897 C C . LEU B 1 17 ? -7.828 15.039 5.723 1 98.31 17 LEU B C 1
ATOM 899 O O . LEU B 1 17 ? -8.398 13.945 5.676 1 98.31 17 LEU B O 1
ATOM 903 N N . LYS B 1 18 ? -8.242 16.047 6.441 1 97.69 18 LYS B N 1
ATOM 904 C CA . LYS B 1 18 ? -9.461 15.898 7.23 1 97.69 18 LYS B CA 1
ATOM 905 C C . LYS B 1 18 ? -10.688 15.734 6.332 1 97.69 18 LYS B C 1
ATOM 907 O O . LYS B 1 18 ? -11.57 14.922 6.621 1 97.69 18 LYS B O 1
ATOM 912 N N . VAL B 1 19 ? -10.688 16.5 5.301 1 97.31 19 VAL B N 1
ATOM 913 C CA . VAL B 1 19 ? -11.789 16.422 4.344 1 97.31 19 VAL B CA 1
ATOM 914 C C . VAL B 1 19 ? -11.82 15.031 3.705 1 97.31 19 VAL B C 1
ATOM 916 O O . VAL B 1 19 ? -12.898 14.484 3.445 1 97.31 19 VAL B O 1
ATOM 919 N N . LEU B 1 20 ? -10.672 14.43 3.598 1 97.31 20 LEU B N 1
ATOM 920 C CA . LEU B 1 20 ? -10.562 13.102 2.992 1 97.31 20 LEU B CA 1
ATOM 921 C C . LEU B 1 20 ? -10.906 12.016 4.004 1 97.31 20 LEU B C 1
ATOM 923 O O . LEU B 1 20 ? -10.883 10.828 3.674 1 97.31 20 LEU B O 1
ATOM 927 N N . GLY B 1 21 ? -11.133 12.422 5.219 1 97.44 21 GLY B N 1
ATOM 928 C CA . GLY B 1 21 ? -11.617 11.469 6.207 1 97.44 21 GLY B CA 1
ATOM 929 C C . GLY B 1 21 ? -10.531 10.961 7.125 1 97.44 21 GLY B C 1
ATOM 930 O O . GLY B 1 21 ? -10.719 9.969 7.832 1 97.44 21 GLY B O 1
ATOM 931 N N . VAL B 1 22 ?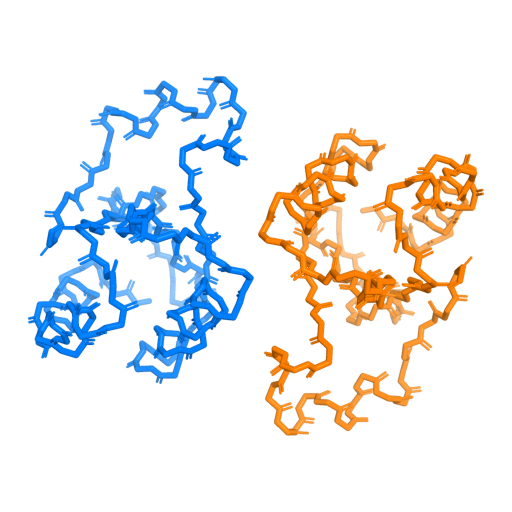 -9.43 11.633 7.18 1 98.38 22 VAL B N 1
ATOM 932 C CA . VAL B 1 22 ? -8.32 11.203 8.023 1 98.38 22 VAL B CA 1
ATOM 933 C C . VAL B 1 22 ? -8.547 11.672 9.461 1 98.38 22 VAL B C 1
ATOM 935 O O . VAL B 1 22 ? -8.805 12.852 9.695 1 98.38 22 VAL B O 1
ATOM 938 N N . ASN B 1 23 ? -8.523 10.742 10.289 1 98.06 23 ASN B N 1
ATOM 939 C CA . ASN B 1 23 ? -8.602 11.047 11.719 1 98.06 23 ASN B CA 1
ATOM 940 C C . ASN B 1 23 ? -7.227 11.359 12.305 1 98.06 23 ASN B C 1
ATOM 942 O O . ASN B 1 23 ? -7.066 12.336 13.031 1 98.06 23 ASN B O 1
ATOM 946 N N . SER B 1 24 ? -6.301 10.594 11.977 1 98.06 24 SER B N 1
ATOM 947 C CA . SER B 1 24 ? -4.938 10.844 12.43 1 98.06 24 SER B CA 1
ATOM 948 C C . SER B 1 24 ? -3.916 10.281 11.445 1 98.06 24 SER B C 1
ATOM 950 O O . SER B 1 24 ? -4.23 9.375 10.672 1 98.06 24 SER B O 1
ATOM 952 N N . LEU B 1 25 ? -2.709 10.852 11.461 1 98.25 25 LEU B N 1
ATOM 953 C CA . LEU B 1 25 ? -1.558 10.438 10.664 1 98.25 25 LEU B CA 1
ATOM 954 C C . LEU B 1 25 ? -0.285 10.445 11.508 1 98.25 25 LEU B C 1
ATOM 956 O O . LEU B 1 25 ? -0.062 11.359 12.297 1 98.25 25 LEU B O 1
ATOM 960 N N . ALA B 1 26 ? 0.51 9.445 11.305 1 98.19 26 ALA B N 1
ATOM 961 C CA . ALA B 1 26 ? 1.787 9.391 12.008 1 98.19 26 ALA B CA 1
ATOM 962 C C . ALA B 1 26 ? 2.896 8.875 11.102 1 98.19 26 ALA B C 1
ATOM 964 O O . ALA B 1 26 ? 2.662 8 10.258 1 98.19 26 ALA B O 1
ATOM 965 N N . LEU B 1 27 ? 4.07 9.461 11.305 1 97.31 27 LEU B N 1
ATOM 966 C CA . LEU B 1 27 ? 5.266 8.953 10.641 1 97.31 27 LEU B CA 1
ATOM 967 C C . LEU B 1 27 ? 5.887 7.812 11.445 1 97.31 27 LEU B C 1
ATOM 969 O O . LEU B 1 27 ? 5.875 7.836 12.68 1 97.31 27 LEU B O 1
ATOM 973 N N . PHE B 1 28 ? 6.363 6.844 10.734 1 96.62 28 PHE B N 1
ATOM 974 C CA . PHE B 1 28 ? 7.184 5.82 11.367 1 96.62 28 PHE B CA 1
ATOM 975 C C . PHE B 1 28 ? 8.266 5.324 10.414 1 96.62 28 PHE B C 1
ATOM 977 O O . PHE B 1 28 ? 8.312 5.734 9.25 1 96.62 28 PHE B O 1
ATOM 984 N N . GLY B 1 29 ? 9.219 4.543 10.984 1 93.31 29 GLY B N 1
ATOM 985 C CA . GLY B 1 29 ? 10.312 4.062 10.148 1 93.31 29 GLY B CA 1
ATOM 986 C C . GLY B 1 29 ? 11.492 5.012 10.109 1 93.31 29 GLY B C 1
ATOM 987 O O . GLY B 1 29 ? 11.773 5.707 11.086 1 93.31 29 GLY B O 1
ATOM 988 N N . SER B 1 30 ? 12.172 4.992 8.953 1 91.25 30 SER B N 1
ATOM 989 C CA . SER B 1 30 ? 13.453 5.688 8.875 1 91.25 30 SER B CA 1
ATOM 990 C C . SER B 1 30 ? 13.266 7.199 8.938 1 91.25 30 SER B C 1
ATOM 992 O O . SER B 1 30 ? 14.109 7.91 9.492 1 91.25 30 SER B O 1
ATOM 994 N N . VAL B 1 31 ? 12.273 7.711 8.328 1 89.75 31 VAL B N 1
ATOM 995 C CA . VAL B 1 31 ? 12.008 9.148 8.359 1 89.75 31 VAL B CA 1
ATOM 996 C C . VAL B 1 31 ? 11.734 9.594 9.797 1 89.75 31 VAL B C 1
ATOM 998 O O . VAL B 1 31 ? 12.305 10.578 10.266 1 89.75 31 VAL B O 1
ATOM 1001 N N . ALA B 1 32 ? 10.953 8.875 10.508 1 92.25 32 ALA B N 1
ATOM 1002 C CA . ALA B 1 32 ? 10.648 9.195 11.898 1 92.25 32 ALA B CA 1
ATOM 1003 C C . ALA B 1 32 ? 11.906 9.148 12.758 1 92.25 32 ALA B C 1
ATOM 1005 O O . ALA B 1 32 ? 12.07 9.953 13.672 1 92.25 32 ALA B O 1
ATOM 1006 N N . ARG B 1 33 ? 12.719 8.227 12.445 1 90.5 33 ARG B N 1
ATOM 1007 C CA . ARG B 1 33 ? 13.938 8.039 13.234 1 90.5 33 ARG B CA 1
ATOM 1008 C C . ARG B 1 33 ? 15.039 8.984 12.773 1 90.5 33 ARG B C 1
ATOM 1010 O O . ARG B 1 33 ? 16.172 8.914 13.266 1 90.5 33 ARG B O 1
ATOM 1017 N N . ASP B 1 34 ? 14.766 9.734 11.711 1 89.12 34 ASP B N 1
ATOM 1018 C CA . ASP B 1 34 ? 15.711 10.711 11.164 1 89.12 34 ASP B CA 1
ATOM 1019 C C . ASP B 1 34 ? 16.906 10.016 10.531 1 89.12 34 ASP B C 1
ATOM 1021 O O . ASP B 1 34 ? 18.047 10.484 10.656 1 89.12 34 ASP B O 1
ATOM 1025 N N . GLU B 1 35 ? 16.672 8.852 9.93 1 88.44 35 GLU B N 1
ATOM 1026 C CA . GLU B 1 35 ? 17.719 8.047 9.289 1 88.44 35 GLU B CA 1
ATOM 1027 C C . GLU B 1 35 ? 17.484 7.938 7.785 1 88.44 35 GLU B C 1
ATOM 1029 O O . GLU B 1 35 ? 18.281 7.324 7.074 1 88.44 35 GLU B O 1
ATOM 1034 N N . ALA B 1 36 ? 16.453 8.586 7.375 1 81.5 36 ALA B N 1
ATOM 1035 C CA . ALA B 1 36 ? 16.047 8.406 5.984 1 81.5 36 ALA B CA 1
ATOM 1036 C C . ALA B 1 36 ? 17.062 9.016 5.027 1 81.5 36 ALA B C 1
ATOM 1038 O O . ALA B 1 36 ? 17.656 10.055 5.32 1 81.5 36 ALA B O 1
ATOM 1039 N N . GLN B 1 37 ? 17.266 8.211 3.994 1 79.25 37 GLN B N 1
ATOM 1040 C CA . GLN B 1 37 ? 18.047 8.734 2.881 1 79.25 37 GLN B CA 1
ATOM 1041 C C . GLN B 1 37 ? 17.141 9.344 1.812 1 79.25 37 GLN B C 1
ATOM 1043 O O . GLN B 1 37 ? 15.922 9.25 1.897 1 79.25 37 GLN B O 1
ATOM 1048 N N . GLY B 1 38 ? 17.719 10.07 0.911 1 70.62 38 GLY B N 1
ATOM 1049 C CA . GLY B 1 38 ? 16.984 10.844 -0.083 1 70.62 38 GLY B CA 1
ATOM 1050 C C . GLY B 1 38 ? 15.977 10.016 -0.861 1 70.62 38 GLY B C 1
ATOM 1051 O O . GLY B 1 38 ? 14.945 10.531 -1.285 1 70.62 38 GLY B O 1
ATOM 1052 N N . ASP B 1 39 ? 16.125 8.734 -0.964 1 73.94 39 ASP B N 1
ATOM 1053 C CA . ASP B 1 39 ? 15.273 7.961 -1.86 1 73.94 39 ASP B CA 1
ATOM 1054 C C . ASP B 1 39 ? 14.43 6.953 -1.081 1 73.94 39 ASP B C 1
ATOM 1056 O O . ASP B 1 39 ? 13.75 6.109 -1.675 1 73.94 39 ASP B O 1
ATOM 1060 N N . SER B 1 40 ? 14.32 7.246 0.152 1 80.38 40 SER B N 1
ATOM 1061 C CA . SER B 1 40 ? 13.594 6.273 0.958 1 80.38 40 SER B CA 1
ATOM 1062 C C . SER B 1 40 ? 12.094 6.555 0.946 1 80.38 40 SER B C 1
ATOM 1064 O O . SER B 1 40 ? 11.672 7.707 0.835 1 80.38 40 SER B O 1
ATOM 1066 N N . ASP B 1 41 ? 11.273 5.59 0.957 1 87 41 ASP B N 1
ATOM 1067 C CA . ASP B 1 41 ? 9.828 5.754 1.071 1 87 41 ASP B CA 1
ATOM 1068 C C . ASP B 1 41 ? 9.445 6.324 2.436 1 87 41 ASP B C 1
ATOM 1070 O O . ASP B 1 41 ? 10.203 6.191 3.402 1 87 41 ASP B O 1
ATOM 1074 N N . VAL B 1 42 ? 8.414 7.039 2.463 1 93.19 42 VAL B N 1
ATOM 1075 C CA . VAL B 1 42 ? 7.891 7.566 3.719 1 93.19 42 VAL B CA 1
ATOM 1076 C C . VAL B 1 42 ? 6.812 6.629 4.262 1 93.19 42 VAL B C 1
ATOM 1078 O O . VAL B 1 42 ? 5.773 6.438 3.629 1 93.19 42 VAL B O 1
ATOM 1081 N N . ASN B 1 43 ? 7.059 6.055 5.43 1 94.69 43 ASN B N 1
ATOM 1082 C CA . ASN B 1 43 ? 6.066 5.203 6.074 1 94.69 43 ASN B CA 1
ATOM 1083 C C . ASN B 1 43 ? 5.082 6.016 6.91 1 94.69 43 ASN B C 1
ATOM 1085 O O . ASN B 1 43 ? 5.484 6.719 7.836 1 94.69 43 ASN B O 1
ATOM 1089 N N . ILE B 1 44 ? 3.814 5.855 6.617 1 97.38 44 ILE B N 1
ATOM 1090 C CA . ILE B 1 44 ? 2.797 6.652 7.293 1 97.38 44 ILE B CA 1
ATOM 1091 C C . ILE B 1 44 ? 1.7 5.738 7.832 1 97.38 44 ILE B C 1
ATOM 1093 O O . ILE B 1 44 ? 1.194 4.875 7.117 1 97.38 44 ILE B O 1
ATOM 1097 N N . LEU B 1 45 ? 1.441 5.852 9.047 1 98 45 LEU B N 1
ATOM 1098 C CA . LEU B 1 45 ? 0.286 5.242 9.688 1 98 45 LEU B CA 1
ATOM 1099 C C . LEU B 1 45 ? -0.937 6.148 9.594 1 98 45 LEU B C 1
ATOM 1101 O O . LEU B 1 45 ? -0.862 7.336 9.914 1 98 45 LEU B O 1
ATOM 1105 N N . VAL B 1 46 ? -2.072 5.586 9.18 1 98.31 46 VAL B N 1
ATOM 1106 C CA . VAL B 1 46 ? -3.258 6.422 9.008 1 98.31 46 VAL B CA 1
ATOM 1107 C C . VAL B 1 46 ? -4.438 5.801 9.75 1 98.31 46 VAL B C 1
ATOM 1109 O O . VAL B 1 46 ? -4.586 4.574 9.781 1 98.31 46 VAL B O 1
ATOM 1112 N N . ASP B 1 47 ? -5.176 6.602 10.352 1 97.81 47 ASP B N 1
ATOM 1113 C CA . ASP B 1 47 ? -6.496 6.281 10.891 1 97.81 47 ASP B CA 1
ATOM 1114 C C . ASP B 1 47 ? -7.59 7.047 10.148 1 97.81 47 ASP B C 1
ATOM 1116 O O . ASP B 1 47 ? -7.57 8.281 10.102 1 97.81 47 ASP B O 1
ATOM 1120 N N . LEU B 1 48 ? -8.484 6.352 9.555 1 97.62 48 LEU B N 1
ATOM 1121 C CA . LEU B 1 48 ? -9.57 6.957 8.789 1 97.62 48 LEU B CA 1
ATOM 1122 C C . LEU B 1 48 ? -10.875 6.906 9.57 1 97.62 48 LEU B C 1
ATOM 1124 O O . LEU B 1 48 ? -11.156 5.918 10.258 1 97.62 48 LEU B O 1
ATOM 1128 N N . LYS B 1 49 ? -11.641 7.926 9.359 1 96.44 49 LYS B N 1
ATOM 1129 C CA . LYS B 1 49 ? -12.992 7.914 9.906 1 96.44 49 LYS B CA 1
ATOM 1130 C C . LYS B 1 49 ? -13.867 6.891 9.188 1 96.44 49 LYS B C 1
ATOM 1132 O O . LYS B 1 49 ? -13.75 6.711 7.973 1 96.44 49 LYS B O 1
ATOM 1137 N N . PRO B 1 50 ? -14.773 6.32 9.883 1 94.5 50 PRO B N 1
ATOM 1138 C CA . PRO B 1 50 ? -15.68 5.383 9.227 1 94.5 50 PRO B CA 1
ATOM 1139 C C . PRO B 1 50 ? -16.719 6.086 8.359 1 94.5 50 PRO B C 1
ATOM 1141 O O . PRO B 1 50 ? -17.078 7.234 8.625 1 94.5 50 PRO B O 1
ATOM 1144 N N . PRO B 1 51 ? -17.297 5.359 7.418 1 94.19 51 PRO B N 1
ATOM 1145 C CA . PRO B 1 51 ? -16.891 4.035 6.938 1 94.19 51 PRO B CA 1
ATOM 1146 C C . PRO B 1 51 ? -15.578 4.062 6.16 1 94.19 51 PRO B C 1
ATOM 1148 O O . PRO B 1 51 ? -15.359 4.957 5.336 1 94.19 51 PRO B O 1
ATOM 1151 N N . ILE B 1 52 ? -14.734 3.129 6.453 1 93.81 52 ILE B N 1
ATOM 1152 C CA . ILE B 1 52 ? -13.484 3 5.715 1 93.81 52 ILE B CA 1
ATOM 1153 C C . ILE B 1 52 ? -13.727 2.244 4.414 1 93.81 52 ILE B C 1
ATOM 1155 O O . ILE B 1 52 ? -14.117 1.074 4.43 1 93.81 52 ILE B O 1
ATOM 1159 N N . THR B 1 53 ? -13.492 2.947 3.365 1 95.25 53 THR B N 1
ATOM 1160 C CA . THR B 1 53 ? -13.68 2.328 2.057 1 95.25 53 THR B CA 1
ATOM 1161 C C . THR B 1 53 ? -12.352 2.262 1.3 1 95.25 53 THR B C 1
ATOM 1163 O O . THR B 1 53 ? -11.398 2.955 1.65 1 95.25 53 THR B O 1
ATOM 1166 N N . PHE B 1 54 ? -12.32 1.379 0.335 1 95.62 54 PHE B N 1
ATOM 1167 C CA . PHE B 1 54 ? -11.156 1.271 -0.535 1 95.62 54 PHE B CA 1
ATOM 1168 C C . PHE B 1 54 ? -10.836 2.611 -1.183 1 95.62 54 PHE B C 1
ATOM 1170 O O . PHE B 1 54 ? -9.688 3.062 -1.159 1 95.62 54 PHE B O 1
ATOM 1177 N N . ASP B 1 55 ? -11.859 3.318 -1.67 1 94.81 55 ASP B N 1
ATOM 1178 C CA . ASP B 1 55 ? -11.68 4.574 -2.391 1 94.81 55 ASP B CA 1
ATOM 1179 C C . ASP B 1 55 ? -11.102 5.652 -1.479 1 94.81 55 ASP B C 1
ATOM 1181 O O . ASP B 1 55 ? -10.211 6.398 -1.883 1 94.81 55 ASP B O 1
ATOM 1185 N N . ARG B 1 56 ? -11.555 5.738 -0.285 1 95.5 56 ARG B N 1
ATOM 1186 C CA . ARG B 1 56 ? -11.062 6.742 0.646 1 95.5 56 ARG B CA 1
ATOM 1187 C C . ARG B 1 56 ? -9.594 6.496 0.983 1 95.5 56 ARG B C 1
ATOM 1189 O O . ARG B 1 56 ? -8.789 7.43 0.984 1 95.5 56 ARG B O 1
ATOM 1196 N N . TYR B 1 57 ? -9.312 5.242 1.261 1 96.81 57 TYR B N 1
ATOM 1197 C CA . TYR B 1 57 ? -7.926 4.891 1.551 1 96.81 57 TYR B CA 1
ATOM 1198 C C . TYR B 1 57 ? -7.016 5.238 0.379 1 96.81 57 TYR B C 1
ATOM 1200 O O . TYR B 1 57 ? -5.965 5.855 0.562 1 96.81 57 TYR B O 1
ATOM 1208 N N . MET B 1 58 ? -7.461 4.863 -0.786 1 95.06 58 MET B N 1
ATOM 1209 C CA . MET B 1 58 ? -6.656 5.102 -1.979 1 95.06 58 MET B CA 1
ATOM 1210 C C . MET B 1 58 ? -6.527 6.594 -2.262 1 95.06 58 MET B C 1
ATOM 1212 O O . MET B 1 58 ? -5.469 7.059 -2.691 1 95.06 58 MET B O 1
ATOM 1216 N N . ASP B 1 59 ? -7.629 7.344 -2.049 1 96.25 59 ASP B N 1
ATOM 1217 C CA . ASP B 1 59 ? -7.582 8.789 -2.248 1 96.25 59 ASP B CA 1
ATOM 1218 C C . ASP B 1 59 ? -6.531 9.43 -1.345 1 96.25 59 ASP B C 1
ATOM 1220 O O . ASP B 1 59 ? -5.781 10.312 -1.782 1 96.25 59 ASP B O 1
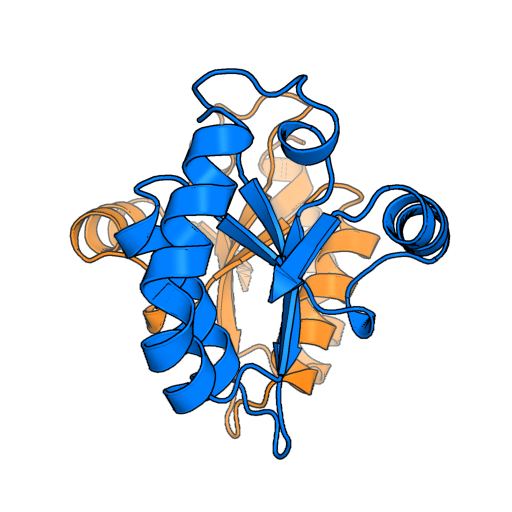ATOM 1224 N N . VAL B 1 60 ? -6.484 9 -0.128 1 97.31 60 VAL B N 1
ATOM 1225 C CA . VAL B 1 60 ? -5.516 9.539 0.821 1 97.31 60 VAL B CA 1
ATOM 1226 C C . VAL B 1 60 ? -4.102 9.164 0.388 1 97.31 60 VAL B C 1
ATOM 1228 O O . VAL B 1 60 ? -3.199 10.008 0.381 1 97.31 60 VAL B O 1
ATOM 1231 N N . LYS B 1 61 ? -3.916 7.895 0.052 1 96.06 61 LYS B N 1
ATOM 1232 C CA . LYS B 1 61 ? -2.605 7.41 -0.37 1 96.06 61 LYS B CA 1
ATOM 1233 C C . LYS B 1 61 ? -2.088 8.203 -1.57 1 96.06 61 LYS B C 1
ATOM 1235 O O . LYS B 1 61 ? -0.953 8.68 -1.562 1 96.06 61 LYS B O 1
ATOM 1240 N N . LEU B 1 62 ? -2.91 8.352 -2.59 1 93.88 62 LEU B N 1
ATOM 1241 C CA . LEU B 1 62 ? -2.52 9.047 -3.812 1 93.88 62 LEU B CA 1
ATOM 1242 C C . LEU B 1 62 ? -2.258 10.523 -3.543 1 93.88 62 LEU B C 1
ATOM 1244 O O . LEU B 1 62 ? -1.315 11.102 -4.09 1 93.88 62 LEU B O 1
ATOM 1248 N N . TYR B 1 63 ? -3.107 11.102 -2.709 1 96.5 63 TYR B N 1
ATOM 1249 C CA . TYR B 1 63 ? -2.941 12.5 -2.334 1 96.5 63 TYR B CA 1
ATOM 1250 C C . TYR B 1 63 ? -1.596 12.727 -1.658 1 96.5 63 TYR B C 1
ATOM 1252 O O . TYR B 1 63 ? -0.867 13.656 -2.01 1 96.5 63 TYR B O 1
ATOM 1260 N N . LEU B 1 64 ? -1.209 11.875 -0.732 1 96.5 64 LEU B N 1
ATOM 1261 C CA . LEU B 1 64 ? 0.059 11.992 -0.02 1 96.5 64 LEU B CA 1
ATOM 1262 C C . LEU B 1 64 ? 1.235 11.758 -0.962 1 96.5 64 LEU B C 1
ATOM 1264 O O . LEU B 1 64 ? 2.246 12.461 -0.883 1 96.5 64 LEU B O 1
ATOM 1268 N N . ASP B 1 65 ? 1.105 10.789 -1.811 1 93.19 65 ASP B N 1
ATOM 1269 C CA . ASP B 1 65 ? 2.133 10.531 -2.816 1 93.19 65 ASP B CA 1
ATOM 1270 C C . ASP B 1 65 ? 2.418 11.789 -3.639 1 93.19 65 ASP B C 1
ATOM 1272 O O . ASP B 1 65 ? 3.574 12.18 -3.797 1 93.19 65 ASP B O 1
ATOM 1276 N N . GLU B 1 66 ? 1.382 12.391 -4.094 1 93.25 66 GLU B N 1
ATOM 1277 C CA . GLU B 1 66 ? 1.495 13.562 -4.957 1 93.25 66 GLU B CA 1
ATOM 1278 C C . GLU B 1 66 ? 2.082 14.75 -4.199 1 93.25 66 GLU B C 1
ATOM 1280 O O . GLU B 1 66 ? 2.963 15.445 -4.707 1 93.25 66 GLU B O 1
ATOM 1285 N N . GLN B 1 67 ? 1.613 14.992 -3.037 1 95.38 67 GLN B N 1
ATOM 1286 C CA . GLN B 1 67 ? 1.977 16.188 -2.291 1 95.38 67 GLN B CA 1
ATOM 1287 C C . GLN B 1 67 ? 3.385 16.078 -1.714 1 95.38 67 GLN B C 1
ATOM 1289 O O . GLN B 1 67 ? 4.102 17.078 -1.604 1 95.38 67 GLN B O 1
ATOM 1294 N N . LEU B 1 68 ? 3.799 14.891 -1.357 1 94 68 LEU B N 1
ATOM 1295 C CA . LEU B 1 68 ? 5.121 14.695 -0.771 1 94 68 LEU B CA 1
ATOM 1296 C C . LEU B 1 68 ? 6.176 14.523 -1.857 1 94 68 LEU B C 1
ATOM 1298 O O . LEU B 1 68 ? 7.371 14.68 -1.597 1 94 68 LEU B O 1
ATOM 1302 N N . GLY B 1 69 ? 5.695 14.141 -3.02 1 89.88 69 GLY B N 1
ATOM 1303 C CA . GLY B 1 69 ? 6.613 13.992 -4.137 1 89.88 69 GLY B CA 1
ATOM 1304 C C . GLY B 1 69 ? 7.492 12.758 -4.031 1 89.88 69 GLY B C 1
ATOM 1305 O O . GLY B 1 69 ? 8.555 12.695 -4.656 1 89.88 69 GLY B O 1
ATOM 1306 N N . THR B 1 70 ? 7.273 11.891 -3.148 1 86.88 70 THR B N 1
ATOM 1307 C CA . THR B 1 70 ? 7.969 10.625 -2.93 1 86.88 70 THR B CA 1
ATOM 1308 C C . THR B 1 70 ? 6.973 9.5 -2.66 1 86.88 70 THR B C 1
ATOM 1310 O O . THR B 1 70 ? 5.797 9.758 -2.396 1 86.88 70 THR B O 1
ATOM 1313 N N . ARG B 1 71 ? 7.438 8.281 -2.805 1 84.12 71 ARG B N 1
ATOM 1314 C CA . ARG B 1 71 ? 6.574 7.129 -2.555 1 84.12 71 ARG B CA 1
ATOM 1315 C C . ARG B 1 71 ? 6.145 7.074 -1.093 1 84.12 71 ARG B C 1
ATOM 1317 O O . ARG B 1 71 ? 6.961 7.273 -0.193 1 84.12 71 ARG B O 1
ATOM 1324 N N . VAL B 1 72 ? 4.902 6.883 -0.869 1 92.69 72 VAL B N 1
ATOM 1325 C CA . VAL B 1 72 ? 4.355 6.758 0.479 1 92.69 72 VAL B CA 1
ATOM 1326 C C . VAL B 1 72 ? 3.879 5.328 0.712 1 92.69 72 VAL B C 1
ATOM 1328 O O . VAL B 1 72 ? 3.158 4.762 -0.115 1 92.69 72 VAL B O 1
ATOM 1331 N N . ASP B 1 73 ? 4.371 4.723 1.732 1 92.56 73 ASP B N 1
ATOM 1332 C CA . ASP B 1 73 ? 3.83 3.459 2.223 1 92.56 73 ASP B CA 1
ATOM 1333 C C . ASP B 1 73 ? 2.787 3.695 3.312 1 92.56 73 ASP B C 1
ATOM 1335 O O . ASP B 1 73 ? 3.125 3.783 4.496 1 92.56 73 ASP B O 1
ATOM 1339 N N . LEU B 1 74 ? 1.566 3.805 2.873 1 95.94 74 LEU B N 1
ATOM 1340 C CA . LEU B 1 74 ? 0.459 4.109 3.771 1 95.94 74 LEU B CA 1
ATOM 1341 C C . LEU B 1 74 ? -0.126 2.832 4.363 1 95.94 74 LEU B C 1
ATOM 1343 O O . LEU B 1 74 ? -0.568 1.946 3.629 1 95.94 74 LEU B O 1
ATOM 1347 N N . V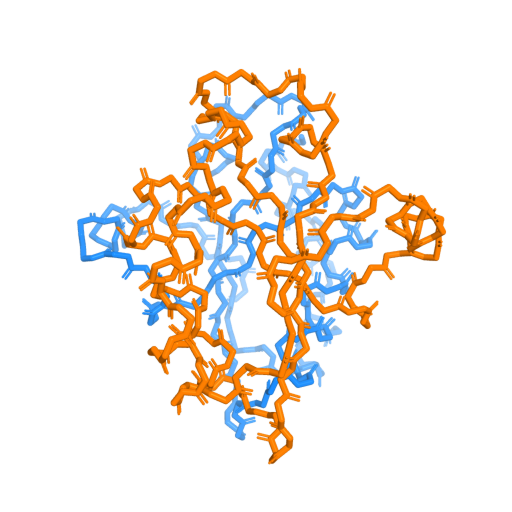AL B 1 75 ? -0.124 2.758 5.703 1 95.44 75 VAL B N 1
ATOM 1348 C CA . VAL B 1 75 ? -0.627 1.538 6.324 1 95.44 75 VAL B CA 1
ATOM 1349 C C . VAL B 1 75 ? -1.57 1.894 7.473 1 95.44 75 VAL B C 1
ATOM 1351 O O . VAL B 1 75 ? -1.524 3.006 8 1 95.44 75 VAL B O 1
ATOM 1354 N N . THR B 1 76 ? -2.51 1.009 7.719 1 96.12 76 THR B N 1
ATOM 1355 C CA . THR B 1 76 ? -3.326 1.062 8.922 1 96.12 76 THR B CA 1
ATOM 1356 C C . THR B 1 76 ? -2.76 0.141 10 1 96.12 76 THR B C 1
ATOM 1358 O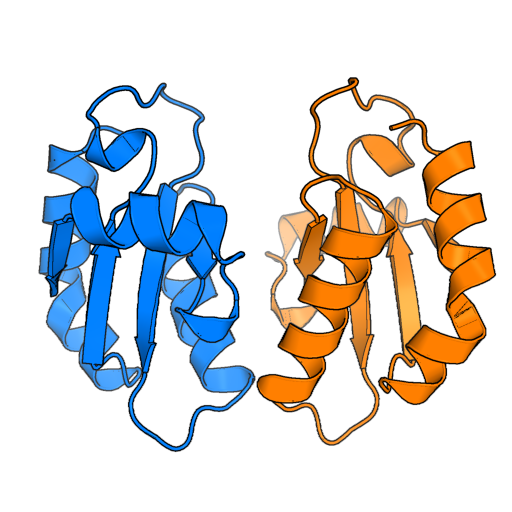 O . THR B 1 76 ? -1.909 -0.704 9.719 1 96.12 76 THR B O 1
ATOM 1361 N N . TRP B 1 77 ? -3.211 0.327 11.211 1 93.81 77 TRP B N 1
ATOM 1362 C CA . TRP B 1 77 ? -2.77 -0.555 12.281 1 93.81 77 TRP B CA 1
ATOM 1363 C C . TRP B 1 77 ? -3.039 -2.016 11.938 1 93.81 77 TRP B C 1
ATOM 1365 O O . TRP B 1 77 ? -2.225 -2.891 12.234 1 93.81 77 TRP B O 1
ATOM 1375 N N . LYS B 1 78 ? -4.137 -2.279 11.258 1 88.06 78 LYS B N 1
ATOM 1376 C CA . LYS B 1 78 ? -4.551 -3.633 10.906 1 88.06 78 LYS B CA 1
ATOM 1377 C C . LYS B 1 78 ? -3.566 -4.27 9.922 1 88.06 78 LYS B C 1
ATOM 1379 O O . LYS B 1 78 ? -3.389 -5.488 9.922 1 88.06 78 LYS B O 1
ATOM 1384 N N . ALA B 1 79 ? -2.922 -3.426 9.258 1 90.75 79 ALA B N 1
ATOM 1385 C CA . ALA B 1 79 ? -2.043 -3.912 8.195 1 90.75 79 ALA B CA 1
ATOM 1386 C C . ALA B 1 79 ? -0.653 -4.234 8.734 1 90.75 79 ALA B C 1
ATOM 1388 O O . ALA B 1 79 ? 0.161 -4.855 8.047 1 90.75 79 ALA B O 1
ATOM 1389 N N . LEU B 1 80 ? -0.324 -3.895 9.906 1 93.19 80 LEU B N 1
ATOM 1390 C CA . LEU B 1 80 ? 1.003 -4.094 10.477 1 93.19 80 LEU B CA 1
ATOM 1391 C C . LEU B 1 80 ? 1.1 -5.449 11.164 1 93.19 80 LEU B C 1
ATOM 1393 O O . LEU B 1 80 ? 0.176 -5.859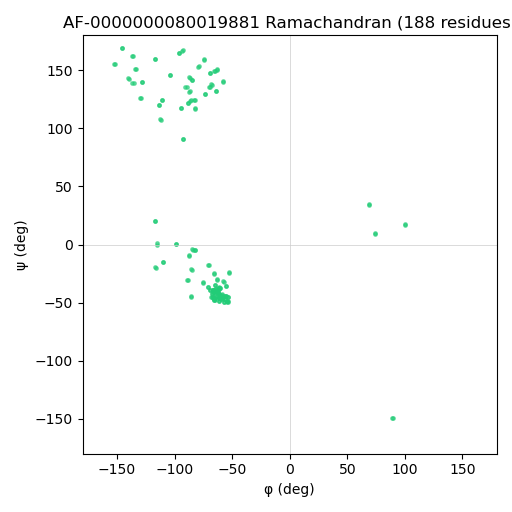 11.875 1 93.19 80 LEU B O 1
ATOM 1397 N N . LYS B 1 81 ? 2.244 -6.109 10.875 1 88.5 81 LYS B N 1
ATOM 1398 C CA . LYS B 1 81 ? 2.541 -7.324 11.625 1 88.5 81 LYS B CA 1
ATOM 1399 C C . LYS B 1 81 ? 2.715 -7.023 13.117 1 88.5 81 LYS B C 1
ATOM 1401 O O . LYS B 1 81 ? 3.18 -5.941 13.484 1 88.5 81 LYS B O 1
ATOM 1406 N N . PRO B 1 82 ? 2.395 -7.984 13.961 1 90.31 82 PRO B N 1
ATOM 1407 C CA . PRO B 1 82 ? 2.438 -7.742 15.406 1 90.31 82 PRO B CA 1
ATOM 1408 C C . PRO B 1 82 ? 3.785 -7.203 15.875 1 90.31 82 PRO B C 1
ATOM 1410 O O . PRO B 1 82 ? 3.834 -6.266 16.672 1 90.31 82 PRO B O 1
ATOM 1413 N N . GLN B 1 83 ? 4.824 -7.781 15.414 1 89.38 83 GLN B N 1
ATOM 1414 C CA . GLN B 1 83 ? 6.152 -7.348 15.828 1 89.38 83 GLN B CA 1
ATOM 1415 C C . GLN B 1 83 ? 6.426 -5.91 15.398 1 89.38 83 GLN B C 1
ATOM 1417 O O . GLN B 1 83 ? 7.004 -5.129 16.156 1 89.38 83 GLN B O 1
ATOM 1422 N N . ILE B 1 84 ? 6.008 -5.574 14.234 1 91.94 84 ILE B N 1
ATOM 1423 C CA . ILE B 1 84 ? 6.203 -4.234 13.695 1 91.94 84 ILE B CA 1
ATOM 1424 C C . ILE B 1 84 ? 5.297 -3.248 14.43 1 91.94 84 ILE B C 1
ATOM 1426 O O . ILE B 1 84 ? 5.703 -2.117 14.711 1 91.94 84 ILE B O 1
ATOM 1430 N N . ARG B 1 85 ? 4.156 -3.703 14.75 1 94.81 85 ARG B N 1
ATOM 1431 C CA . ARG B 1 85 ? 3.18 -2.867 15.445 1 94.81 85 ARG B CA 1
ATOM 1432 C C . ARG B 1 85 ? 3.76 -2.307 16.734 1 94.81 85 ARG B C 1
ATOM 1434 O O . ARG B 1 85 ? 3.6 -1.122 17.031 1 94.81 85 ARG B O 1
ATOM 1441 N N . GLU B 1 86 ? 4.363 -3.172 17.453 1 95.12 86 GLU B N 1
ATOM 1442 C CA . GLU B 1 86 ? 4.949 -2.752 18.719 1 95.12 86 GLU B CA 1
ATOM 1443 C C . GLU B 1 86 ? 6.031 -1.698 18.516 1 95.12 86 GLU B C 1
ATOM 1445 O O . GLU B 1 86 ? 6.109 -0.719 19.25 1 95.12 86 GLU B O 1
ATOM 1450 N N . THR B 1 87 ? 6.793 -1.886 17.594 1 95.12 87 THR B N 1
ATOM 1451 C CA . THR B 1 87 ? 7.836 -0.922 17.266 1 95.12 87 THR B CA 1
ATOM 1452 C C . THR B 1 87 ? 7.223 0.412 16.844 1 95.12 87 THR B C 1
ATOM 1454 O O . THR B 1 87 ? 7.668 1.472 17.297 1 95.12 87 THR B O 1
ATOM 1457 N N . VAL B 1 88 ? 6.207 0.359 16.016 1 95.94 88 VAL B N 1
ATOM 1458 C CA . VAL B 1 88 ? 5.551 1.557 15.5 1 95.94 88 VAL B CA 1
ATOM 1459 C C . VAL B 1 88 ? 4.891 2.314 16.656 1 95.94 88 VAL B C 1
ATOM 1461 O O . VAL B 1 88 ? 4.953 3.545 16.703 1 95.94 88 VAL B O 1
ATOM 1464 N N . LYS B 1 89 ? 4.348 1.576 17.547 1 95.25 89 LYS B N 1
ATOM 1465 C CA . LYS B 1 89 ? 3.715 2.193 18.719 1 95.25 89 LYS B CA 1
ATOM 1466 C C . LYS B 1 89 ? 4.707 3.064 19.484 1 95.25 89 LYS B C 1
ATOM 1468 O O . LYS B 1 89 ? 4.34 4.121 20 1 95.25 89 LYS B O 1
ATOM 1473 N N . GLN B 1 90 ? 5.855 2.656 19.438 1 94.25 90 GLN B N 1
ATOM 1474 C CA . GLN B 1 90 ? 6.875 3.311 20.25 1 94.25 90 GLN B CA 1
ATOM 1475 C C . GLN B 1 90 ? 7.516 4.473 19.5 1 94.25 90 GLN B C 1
ATOM 1477 O O . GLN B 1 90 ? 7.867 5.492 20.094 1 94.25 90 GLN B O 1
ATOM 1482 N N . GLU B 1 91 ? 7.59 4.375 18.266 1 95.44 91 GLU B N 1
ATOM 1483 C CA . GLU B 1 91 ? 8.438 5.34 17.562 1 95.44 91 GLU B CA 1
ATOM 1484 C C . GLU B 1 91 ? 7.598 6.316 16.75 1 95.44 91 GLU B C 1
ATOM 1486 O O . GLU B 1 91 ? 8.117 7.312 16.234 1 95.44 91 GLU B O 1
ATOM 1491 N N . ALA B 1 92 ? 6.352 6.031 16.531 1 96.81 92 ALA B N 1
ATOM 1492 C CA . ALA B 1 92 ? 5.527 6.836 15.633 1 96.81 92 ALA B CA 1
ATOM 1493 C C . ALA B 1 92 ? 5.48 8.289 16.078 1 96.81 92 ALA B C 1
ATOM 1495 O O . ALA B 1 92 ? 5.391 8.578 17.281 1 96.81 92 ALA B O 1
ATOM 1496 N N . ILE B 1 93 ? 5.535 9.172 15.156 1 97.19 93 ILE B N 1
ATOM 1497 C CA . ILE B 1 93 ? 5.402 10.602 15.391 1 97.19 93 ILE B CA 1
ATOM 1498 C C . ILE B 1 93 ? 4.094 11.109 14.789 1 97.19 93 ILE B C 1
ATOM 1500 O O . ILE B 1 93 ? 3.98 11.242 13.562 1 97.19 93 ILE B O 1
ATOM 1504 N N . TYR B 1 94 ? 3.174 11.398 15.672 1 97.62 94 TYR B N 1
ATOM 1505 C CA . TYR B 1 94 ? 1.869 11.867 15.219 1 97.62 94 TYR B CA 1
ATOM 1506 C C . TYR B 1 94 ? 1.955 13.305 14.711 1 97.62 94 TYR B C 1
ATOM 1508 O O . TYR B 1 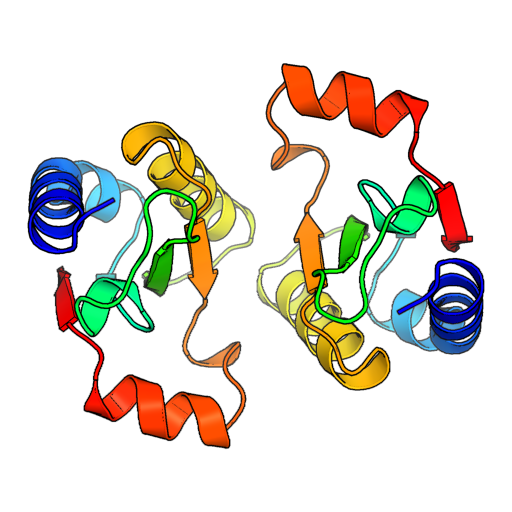94 ? 2.486 14.18 15.398 1 97.62 94 TYR B O 1
ATOM 1516 N N . VAL B 1 95 ? 1.439 13.516 13.547 1 97.25 95 VAL B N 1
ATOM 1517 C CA . VAL B 1 95 ? 1.535 14.82 12.914 1 97.25 95 VAL B CA 1
ATOM 1518 C C . VAL B 1 95 ? 0.139 15.414 12.734 1 97.25 95 VAL B C 1
ATOM 1520 O O . VAL B 1 95 ? -0.006 16.609 12.469 1 97.25 95 VAL B O 1
ATOM 1523 N N . MET B 1 96 ? -0.79 14.578 12.773 1 92 96 MET B N 1
ATOM 1524 C CA . MET B 1 96 ? -2.189 14.984 12.766 1 92 96 MET B CA 1
ATOM 1525 C C . MET B 1 96 ? -3.055 13.992 13.531 1 92 96 MET B C 1
ATOM 1527 O O . MET B 1 96 ? -2.82 12.781 13.469 1 92 96 MET B O 1
#

Foldseek 3Di:
DALVVLLVLVLVCVVVLVVLFWPWKWWDDCNLVRNDDPQDETEMETDGHPPDDPVSQVVNLVVSCVSVVHHYDYDYLVRDDPVVSVVCVPRIGISD/DALVVLLVLVLVCVVVLVVLFWPWKWWDDCNLVRNDDPQDETEMETDGHPPDDPVSQVVNLVVSCVSVVHHYDYDYLVRDDPVVSVVCVPRIGISD

pLDDT: mean 93.42, std 5.41, range [70.62, 98.38]

Radius of gyration: 16.57 Å; Cα contacts (8 Å, |Δi|>4): 299; chains: 2; bounding box: 36×44×42 Å

Sequence (192 aa):
MKRVQVISTIKNLQTNLKVLGVNSLALFGSVARDEAQGDSDVNILVDLKPPITFDRYMDVKLYLDEQLGTRVDLVTWKALKPQIRETVKQEAIYVMMKRVQVISTIKNLQTNLKVLGVNSLALFGSVARDEAQGDSDVNILVDLKPPITFDRYMDVKLYLDEQLGTRVDLVTWKALKPQIRETVKQEAIYVM

Secondary structure (DSSP, 8-state):
--HHHHHHHHHHTHHHHHHTTEEEEEEESTTTTT---TTPPEEEEEEEPSSP-HHHHHHHHHHHHHHHTS-EEEE-GGGS-HHHHHHHHHH-EE--/--HHHHHHHHHHTHHHHHHTTEEEEEEESTTTTT---TTPPEEEEEEEPSSP-HHHHHHHHHHHHHHHTS-EEEE-GGGS-HHHHHHHHHH-EE--

Nearest PDB structures (foldseek):
  1wot-assembly1_A  TM=8.631E-01  e=9.767E-07  Thermus thermophilus
  7bxo-assembly1_A  TM=7.760E-01  e=3.687E-05  Shewanella oneidensis MR-1
  6m6u-assembly1_A  TM=7.045E-01  e=5.758E-05  Shewanella oneidensis MR-1
  8xeo-assembly1_A  TM=7.801E-01  e=2.194E-04  Legionella pneumophila
  6m6u-assembly1_F  TM=7.219E-01  e=1.318E-04  Shewanella oneidensis MR-1

Solvent-accessible surface area (backbone atoms only — not comparable to full-atom values): 10429 Å² total; per-residue (Å²): 79,55,42,70,56,53,49,52,53,51,51,72,37,44,69,62,41,42,74,60,32,44,65,32,35,23,32,23,64,46,30,54,69,68,64,44,48,80,83,48,63,44,37,32,41,46,40,66,44,82,82,72,40,35,65,46,53,47,50,51,46,53,49,49,24,62,74,66,70,46,58,59,49,71,40,41,77,86,72,45,53,71,74,54,40,58,52,41,72,71,54,43,43,74,66,76,79,53,41,70,55,53,49,53,52,50,51,73,39,43,69,62,41,43,74,60,34,43,64,30,35,23,32,23,64,47,32,53,68,66,64,45,47,79,83,49,63,43,39,32,42,47,40,66,45,79,82,72,40,36,66,46,53,50,51,50,47,52,51,48,24,63,74,69,71,44,60,57,49,72,38,41,76,86,70,46,54,72,74,55,41,57,53,41,71,70,54,44,44,74,67,75

InterPro domains:
  IPR002934 Polymerase, nucleotidyl transferase domain [PF01909] (14-95)
  IPR043519 Nucleotidyltransferase superfamily [G3DSA:3.30.460.10] (1-95)
  IPR043519 Nucleotidyltransferase superfamily [SSF81301] (14-95)
  IPR052038 Type VII TA system antitoxin [PTHR33571] (9-95)